Protein AF-A0A3B8HAG7-F1 (afdb_monomer)

Sequence (316 aa):
MLAPCPKVEERIKVSIASAWRQTLTRFRGRRYSFLPPWHSSASGTNCRTPFIYSPSVFSALIVKMGYEEHKLAYGPLDSGKTLLTNDEDDELSDTFHTMRIVCLANSLKYSGRCVAGKELTEGQIGRWVRPVNGTPTKELSLSDITLQTGNEPKLLDVISVPLGKTCPLSYQSENWSIERAPWIWEGTLPLAEVSRLCDDTEGLWINGYHGLHGANDLMPEGLVQETIDSSLVLIRPEDLQIVVGPGLMGAKKIHARFNFRDETYLLTVTDPVMKTHYMQKDLGEYAVDSAQTLLTVSISDPNRGFCHKLVAGIIL

Radius of gyration: 25.06 Å; Cα contacts (8 Å, |Δi|>4): 538; chains: 1; bounding box: 80×56×58 Å

pLDDT: mean 76.15, std 27.98, range [27.05, 98.62]

Mean predicted aligned error: 14.78 Å

Secondary structure (DSSP, 8-state):
--PPPHHHHHHHHHHHHHHHHHHHHS-TT-------S-----------------HHHHHHHHHHHHHHHHHHHT----------------------EEEEEEEEEEEEETTEEEEEEEEEETTEEEEEEEEE-SSTT-PBPHHHH-BTTSSPPPTTEEEEEEEEEE--BTTBTTEEEE-SS-BEEEEE--HHHHGGG----SSSSS-SB--TT-BS-EEEHHHHHHH-S--EEEE--EEEEEEEEE-GGG-EEEEEEEEETTEEEEEEE--HHHHHHHHTSPSEEEE--TTT-EEEEEEPPPBTTEEEEEEEEEE-

Structure (mmCIF, N/CA/C/O backbone):
data_AF-A0A3B8HAG7-F1
#
_entry.id   AF-A0A3B8HAG7-F1
#
loop_
_atom_site.group_PDB
_atom_site.id
_atom_site.type_symbol
_atom_site.label_atom_id
_atom_site.label_alt_id
_atom_site.label_comp_id
_atom_site.label_asym_id
_atom_site.label_entity_id
_atom_site.label_seq_id
_atom_site.pdbx_PDB_ins_code
_atom_site.Cartn_x
_atom_site.Cartn_y
_atom_site.Cartn_z
_atom_site.occupancy
_atom_site.B_iso_or_equiv
_atom_site.auth_seq_id
_atom_site.auth_comp_id
_atom_site.auth_asym_id
_atom_site.auth_atom_id
_atom_site.pdbx_PDB_model_num
ATOM 1 N N . MET A 1 1 ? 10.766 40.997 2.135 1.00 36.38 1 MET A N 1
ATOM 2 C CA . MET A 1 1 ? 12.087 40.337 2.052 1.00 36.38 1 MET A CA 1
ATOM 3 C C . MET A 1 1 ? 12.995 40.978 3.085 1.00 36.38 1 MET A C 1
ATOM 5 O O . MET A 1 1 ? 13.337 42.141 2.928 1.00 36.38 1 MET A O 1
ATOM 9 N N . LEU A 1 2 ? 13.312 40.271 4.168 1.00 28.89 2 LEU A N 1
ATOM 10 C CA . LEU A 1 2 ? 14.275 40.713 5.177 1.00 28.89 2 LEU A CA 1
ATOM 11 C C . LEU A 1 2 ? 15.423 39.705 5.165 1.00 28.89 2 LEU A C 1
ATOM 13 O O . LEU A 1 2 ? 15.203 38.523 5.415 1.00 28.89 2 LEU A O 1
ATOM 17 N N . ALA A 1 3 ? 16.622 40.162 4.807 1.00 32.16 3 ALA A N 1
ATOM 18 C CA . ALA A 1 3 ? 17.831 39.354 4.889 1.00 32.16 3 ALA A CA 1
ATOM 19 C C . ALA A 1 3 ? 18.210 39.147 6.369 1.00 32.16 3 ALA A C 1
ATOM 21 O O . ALA A 1 3 ? 18.127 40.102 7.150 1.00 32.16 3 ALA A O 1
ATOM 22 N N . PRO A 1 4 ? 18.618 37.938 6.788 1.00 32.78 4 PRO A N 1
ATOM 23 C CA . PRO A 1 4 ? 19.023 37.701 8.165 1.00 32.78 4 PRO A CA 1
ATOM 24 C C . PRO A 1 4 ? 20.371 38.364 8.491 1.00 32.78 4 PRO A C 1
ATOM 26 O O . PRO A 1 4 ? 21.262 38.506 7.657 1.00 32.78 4 PRO A O 1
ATOM 29 N N . CYS A 1 5 ? 20.486 38.792 9.748 1.00 30.53 5 CYS A N 1
ATOM 30 C CA . CYS A 1 5 ? 21.581 39.572 10.314 1.00 30.53 5 CYS A CA 1
ATOM 31 C C . CYS A 1 5 ? 22.918 38.785 10.356 1.00 30.53 5 CYS A C 1
ATOM 33 O O . CYS A 1 5 ? 22.934 37.651 10.847 1.00 30.53 5 CYS A O 1
ATOM 35 N N . PRO A 1 6 ? 24.060 39.385 9.954 1.00 39.12 6 PRO A N 1
ATOM 36 C CA . PRO A 1 6 ? 25.363 38.708 9.826 1.00 39.12 6 PRO A CA 1
ATOM 37 C C . PRO A 1 6 ? 25.932 38.113 11.130 1.00 39.12 6 PRO A C 1
ATOM 39 O O . PRO A 1 6 ? 26.835 37.284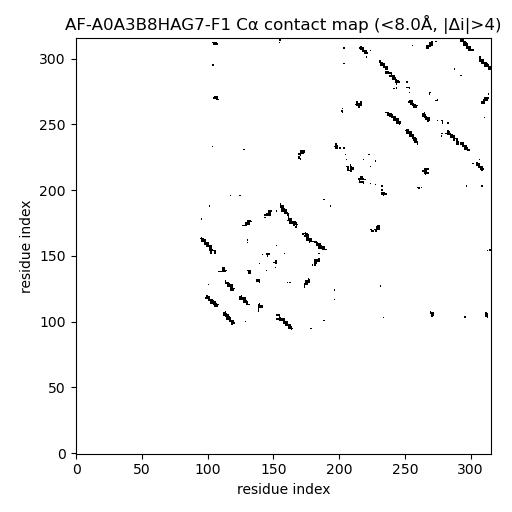 11.092 1.00 39.12 6 PRO A O 1
ATOM 42 N N . LYS A 1 7 ? 25.372 38.458 12.298 1.00 37.59 7 LYS A N 1
ATOM 43 C CA . LYS A 1 7 ? 25.773 37.878 13.594 1.00 37.59 7 LYS A CA 1
ATOM 44 C C . LYS A 1 7 ? 25.251 36.450 13.830 1.00 37.59 7 LYS A C 1
ATOM 46 O O . LYS A 1 7 ? 25.761 35.762 14.714 1.00 37.59 7 LYS A O 1
ATOM 51 N N . VAL A 1 8 ? 24.257 35.992 13.061 1.00 37.09 8 VAL A N 1
ATOM 52 C CA . VAL A 1 8 ? 23.713 34.622 13.167 1.00 37.09 8 VAL A CA 1
ATOM 53 C C . VAL A 1 8 ? 24.593 33.618 12.412 1.00 37.09 8 VAL A C 1
ATOM 55 O O . VAL A 1 8 ? 24.848 32.529 12.924 1.00 37.09 8 VAL A O 1
ATOM 58 N N . GLU A 1 9 ? 25.161 34.003 11.264 1.00 35.88 9 GLU A N 1
ATOM 59 C CA . GLU A 1 9 ? 26.093 33.149 10.508 1.00 35.88 9 GLU A CA 1
ATOM 60 C C . GLU A 1 9 ? 27.378 32.831 11.282 1.00 35.88 9 GLU A C 1
ATOM 62 O O . GLU A 1 9 ? 27.917 31.727 11.184 1.00 35.88 9 GLU A O 1
ATOM 67 N N . GLU A 1 10 ? 27.880 33.781 12.070 1.00 36.12 10 GLU A N 1
ATOM 68 C CA . GLU A 1 10 ? 29.146 33.618 12.787 1.00 36.12 10 GLU A CA 1
ATOM 69 C C . GLU A 1 10 ? 29.013 32.650 13.978 1.00 36.12 10 GLU A C 1
ATOM 71 O O . GLU A 1 10 ? 29.906 31.839 14.228 1.00 36.12 10 GLU A O 1
ATOM 76 N N . ARG A 1 11 ? 27.849 32.627 14.649 1.00 33.53 11 ARG A N 1
ATOM 77 C CA . ARG A 1 11 ? 27.552 31.654 15.719 1.00 33.53 11 ARG A CA 1
ATOM 78 C C . ARG A 1 11 ? 27.370 30.228 15.196 1.00 33.53 11 ARG A C 1
ATOM 80 O O . ARG A 1 11 ? 27.811 29.289 15.858 1.00 33.53 11 ARG A O 1
ATOM 87 N N . ILE A 1 12 ? 26.795 30.064 14.003 1.00 37.16 12 ILE A N 1
ATOM 88 C CA . ILE A 1 12 ? 26.654 28.753 13.349 1.00 37.16 12 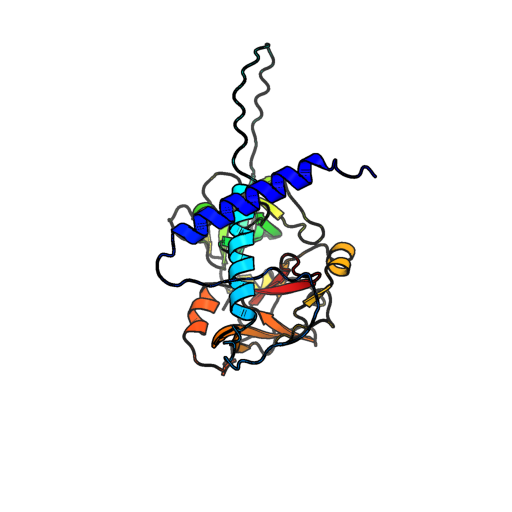ILE A CA 1
ATOM 89 C C . ILE A 1 12 ? 28.037 28.210 12.948 1.00 37.16 12 ILE A C 1
ATOM 91 O O . ILE A 1 12 ? 28.353 27.054 13.230 1.00 37.16 12 ILE A O 1
ATOM 95 N N . LYS A 1 13 ? 28.923 29.057 12.403 1.00 35.38 13 LYS A N 1
ATOM 96 C CA . LYS A 1 13 ? 30.298 28.666 12.027 1.00 35.38 13 LYS A CA 1
ATOM 97 C C . LYS A 1 13 ? 31.145 28.219 13.230 1.00 35.38 13 LYS A C 1
ATOM 99 O O . LYS A 1 13 ? 31.893 27.246 13.122 1.00 35.38 13 LYS A O 1
ATOM 104 N N . VAL A 1 14 ? 31.006 28.875 14.386 1.00 41.22 14 VAL A N 1
ATOM 105 C CA . VAL A 1 14 ? 31.747 28.518 15.614 1.00 41.22 14 VAL A CA 1
ATOM 106 C C . VAL A 1 14 ? 31.228 27.221 16.254 1.00 41.22 14 VAL A C 1
ATOM 108 O O . VAL A 1 14 ? 32.031 26.434 16.756 1.00 41.22 14 VAL A O 1
ATOM 111 N N . SER A 1 15 ? 29.917 26.958 16.191 1.00 37.12 15 SER A N 1
ATOM 112 C CA . SER A 1 15 ? 29.302 25.724 16.713 1.00 37.12 15 SER A CA 1
ATOM 113 C C . SER A 1 15 ? 29.663 24.489 15.875 1.00 37.12 15 SER A C 1
ATOM 115 O O . SER A 1 15 ? 30.004 23.439 16.419 1.00 37.12 15 SER A O 1
ATOM 117 N N . ILE A 1 16 ? 29.728 24.642 14.549 1.00 38.00 16 ILE A N 1
ATOM 118 C CA . ILE A 1 16 ? 30.222 23.592 13.653 1.00 38.00 16 ILE A CA 1
ATOM 119 C C . ILE A 1 16 ? 31.707 23.318 13.964 1.00 38.00 16 ILE A C 1
ATOM 121 O O . ILE A 1 16 ? 32.090 22.184 14.239 1.00 38.00 16 ILE A O 1
ATOM 125 N N . ALA A 1 17 ? 32.561 24.340 14.059 1.00 38.44 17 ALA A N 1
ATOM 126 C CA . ALA A 1 17 ? 33.991 24.141 14.331 1.00 38.44 17 ALA A CA 1
ATOM 127 C C . ALA A 1 17 ? 34.310 23.485 15.699 1.00 38.44 17 ALA A C 1
ATOM 129 O O . ALA A 1 17 ? 35.365 22.853 15.845 1.00 38.44 17 ALA A O 1
ATOM 130 N N . SER A 1 18 ? 33.439 23.623 16.707 1.00 37.69 18 SER A N 1
ATOM 131 C CA . SER A 1 18 ? 33.594 22.961 18.012 1.00 37.69 18 SER A CA 1
ATOM 132 C C . SER A 1 18 ? 33.090 21.511 17.997 1.00 37.69 18 SER A C 1
ATOM 134 O O . SER A 1 18 ? 33.776 20.633 18.530 1.00 37.69 18 SER A O 1
ATOM 136 N N . ALA A 1 19 ? 31.984 21.227 17.298 1.00 36.94 19 ALA A N 1
ATOM 137 C CA . ALA A 1 19 ? 31.473 19.871 17.072 1.00 36.94 19 ALA A CA 1
ATOM 138 C C . ALA A 1 19 ? 32.447 19.004 16.245 1.00 36.94 19 ALA A C 1
ATOM 140 O O . ALA A 1 19 ? 32.664 17.823 16.537 1.00 36.94 19 ALA A O 1
ATOM 141 N N . TRP A 1 20 ? 33.135 19.609 15.271 1.00 37.03 20 TRP A N 1
ATOM 142 C CA . TRP A 1 20 ? 34.174 18.937 14.483 1.00 37.03 20 TRP A CA 1
ATOM 143 C C . TRP A 1 20 ? 35.428 18.597 15.308 1.00 37.03 20 TRP A C 1
ATOM 145 O O . TRP A 1 20 ? 36.035 17.544 15.102 1.00 37.03 20 TRP A O 1
ATOM 155 N N . ARG A 1 21 ? 35.796 19.425 16.300 1.00 36.88 21 ARG A N 1
ATOM 156 C CA . ARG A 1 21 ? 36.933 19.140 17.197 1.00 36.88 21 ARG A CA 1
ATOM 157 C C . ARG A 1 21 ? 36.655 18.009 18.186 1.00 36.88 21 ARG A C 1
ATOM 159 O O . ARG A 1 21 ? 37.571 17.240 18.455 1.00 36.88 21 ARG A O 1
ATOM 166 N N . GLN A 1 22 ? 35.428 17.876 18.695 1.00 38.09 22 GLN A N 1
ATOM 167 C CA . GLN A 1 22 ? 35.079 16.797 19.634 1.00 38.09 22 GLN A CA 1
ATOM 168 C C . GLN A 1 22 ? 34.929 15.427 18.956 1.00 38.09 22 GLN A C 1
ATOM 170 O O . GLN A 1 22 ? 35.280 14.405 19.548 1.00 38.09 22 GLN A O 1
ATOM 175 N N . THR A 1 23 ? 34.484 15.391 17.698 1.00 37.44 23 THR A N 1
ATOM 176 C CA . THR A 1 23 ? 34.358 14.139 16.932 1.00 37.44 23 THR A CA 1
ATOM 177 C C . THR A 1 23 ? 35.730 13.555 16.557 1.00 37.44 23 THR A C 1
ATOM 179 O O . THR A 1 23 ? 35.913 12.336 16.565 1.00 37.44 23 THR A O 1
ATOM 182 N N . LEU A 1 24 ? 36.744 14.403 16.340 1.00 35.66 24 LEU A N 1
ATOM 183 C CA . LEU A 1 24 ? 38.116 13.977 16.026 1.00 35.66 24 LEU A CA 1
ATOM 184 C C . LEU A 1 24 ? 38.891 13.410 17.231 1.00 35.66 24 LEU A C 1
ATOM 186 O O . LEU A 1 24 ? 39.810 12.614 17.039 1.00 35.66 24 LEU A O 1
ATOM 190 N N . THR A 1 25 ? 38.518 13.732 18.474 1.00 34.44 25 THR A N 1
ATOM 191 C CA . THR A 1 25 ? 39.172 13.175 19.677 1.00 34.44 25 THR A CA 1
ATOM 192 C C . THR A 1 25 ? 38.697 11.765 20.036 1.00 34.44 25 THR A C 1
ATOM 194 O O . THR A 1 25 ? 39.412 11.053 20.744 1.00 34.44 25 THR A O 1
ATOM 197 N N . ARG A 1 26 ? 37.534 11.321 19.532 1.00 36.47 26 ARG A N 1
ATOM 198 C CA . ARG A 1 26 ? 37.004 9.960 19.759 1.00 36.47 26 ARG A CA 1
ATOM 199 C C . ARG A 1 26 ? 37.526 8.900 18.782 1.00 36.47 26 ARG A C 1
ATOM 201 O O . ARG A 1 26 ? 37.347 7.717 19.041 1.00 36.47 26 ARG A O 1
ATOM 208 N N . PHE A 1 27 ? 38.257 9.291 17.738 1.00 35.09 27 PHE A N 1
ATOM 209 C CA . PHE A 1 27 ? 38.957 8.372 16.835 1.00 35.09 27 PHE A CA 1
ATOM 210 C C . PHE A 1 27 ? 40.477 8.489 17.014 1.00 35.09 27 PHE A C 1
ATOM 212 O O . PHE A 1 27 ? 41.207 8.995 16.161 1.00 35.09 27 PHE A O 1
ATOM 219 N N . ARG A 1 28 ? 40.991 8.004 18.151 1.00 34.72 28 ARG A N 1
ATOM 220 C CA . ARG A 1 28 ? 42.434 7.775 18.310 1.00 34.72 28 ARG A CA 1
ATOM 221 C C . ARG A 1 28 ? 42.867 6.654 17.363 1.00 34.72 28 ARG A C 1
ATOM 223 O O . ARG A 1 28 ? 42.526 5.499 17.588 1.00 34.72 28 ARG A O 1
ATOM 230 N N . GLY A 1 29 ? 43.658 6.986 16.341 1.00 34.31 29 GLY A N 1
ATOM 231 C CA . GLY A 1 29 ? 44.452 5.969 15.650 1.00 34.31 29 GLY A CA 1
ATOM 232 C C . GLY A 1 29 ? 45.153 6.345 14.347 1.00 34.31 29 GLY A C 1
ATOM 233 O O . GLY A 1 29 ? 46.162 5.718 14.044 1.00 34.31 29 GLY A O 1
ATOM 234 N N . ARG A 1 30 ? 44.693 7.329 13.559 1.00 34.22 30 ARG A N 1
ATOM 235 C CA . ARG A 1 30 ? 45.380 7.712 12.304 1.00 34.22 30 ARG A CA 1
ATOM 236 C C . ARG A 1 30 ? 45.269 9.212 12.035 1.00 34.22 30 ARG A C 1
ATOM 238 O O . ARG A 1 30 ? 44.172 9.753 11.972 1.00 34.22 30 ARG A O 1
ATOM 245 N N . ARG A 1 31 ? 46.418 9.883 11.887 1.00 28.53 31 ARG A N 1
ATOM 246 C CA . ARG A 1 31 ? 46.502 11.287 11.456 1.00 28.53 31 ARG A CA 1
ATOM 247 C C . ARG A 1 31 ? 46.076 11.373 9.988 1.00 28.53 31 ARG A C 1
ATOM 249 O O . ARG A 1 31 ? 46.760 10.809 9.140 1.00 28.53 31 ARG A O 1
ATOM 256 N N . TYR A 1 32 ? 45.005 12.103 9.695 1.00 33.22 32 TYR A N 1
ATOM 257 C CA . TYR A 1 32 ? 44.700 12.572 8.343 1.00 33.22 32 TYR A CA 1
ATOM 258 C C . TYR A 1 32 ? 44.807 14.096 8.331 1.00 33.22 32 TYR A C 1
ATOM 260 O O . TYR A 1 32 ? 44.132 14.780 9.096 1.00 33.22 32 TYR A O 1
ATOM 268 N N . SER A 1 33 ? 45.694 14.625 7.494 1.00 29.36 33 SER A N 1
ATOM 269 C CA . SER A 1 33 ? 45.810 16.053 7.211 1.00 29.36 33 SER A CA 1
ATOM 270 C C . SER A 1 33 ? 44.863 16.410 6.065 1.00 29.36 33 SER A C 1
ATOM 272 O O . SER A 1 33 ? 45.066 15.940 4.948 1.00 29.36 33 SER A O 1
ATOM 274 N N . PHE A 1 34 ? 43.848 17.231 6.335 1.00 29.78 34 PHE A N 1
ATOM 275 C CA . PHE A 1 34 ? 43.015 17.870 5.312 1.00 29.78 34 PHE A CA 1
ATOM 276 C C . PHE A 1 34 ? 43.407 19.349 5.201 1.00 29.78 34 PHE A C 1
ATOM 278 O O . PHE A 1 34 ? 43.437 20.056 6.208 1.00 29.78 34 PHE A O 1
ATOM 285 N N . LEU A 1 35 ? 43.709 19.805 3.983 1.00 29.55 35 LEU A N 1
ATOM 286 C CA . LEU A 1 35 ? 43.839 21.222 3.628 1.00 29.55 35 LEU A CA 1
ATOM 287 C C . LEU A 1 35 ? 42.496 21.713 3.050 1.00 29.55 35 LEU A C 1
ATOM 289 O O . LEU A 1 35 ? 41.898 20.985 2.254 1.00 29.55 35 LEU A O 1
ATOM 293 N N . PRO A 1 36 ? 42.002 22.908 3.424 1.00 28.59 36 PRO A N 1
ATOM 294 C CA . PRO A 1 36 ? 40.786 23.486 2.850 1.00 28.59 36 PRO A CA 1
ATOM 295 C C . PRO A 1 36 ? 41.028 24.016 1.418 1.00 28.59 36 PRO A C 1
ATOM 297 O O . PRO A 1 36 ? 42.140 24.450 1.109 1.00 28.59 36 PRO A O 1
ATOM 300 N N . PRO A 1 37 ? 40.015 24.011 0.529 1.00 29.42 37 PRO A N 1
ATOM 301 C CA . PRO A 1 37 ? 40.220 24.240 -0.897 1.00 29.42 37 PRO A CA 1
ATOM 302 C C . PRO A 1 37 ? 40.073 25.721 -1.265 1.00 29.42 37 PRO A C 1
ATOM 304 O O . PRO A 1 37 ? 39.071 26.092 -1.853 1.00 29.42 37 PRO A O 1
ATOM 307 N N . TRP A 1 38 ? 41.058 26.566 -0.952 1.00 30.92 38 TRP A N 1
ATOM 308 C CA . TRP A 1 38 ? 41.194 27.896 -1.572 1.00 30.92 38 TRP A CA 1
ATOM 309 C C . TRP A 1 38 ? 42.671 28.308 -1.606 1.00 30.92 38 TRP A C 1
ATOM 311 O O . TRP A 1 38 ? 43.190 28.784 -0.605 1.00 30.92 38 TRP A O 1
ATOM 321 N N . HIS A 1 39 ? 43.347 28.050 -2.732 1.00 27.05 39 HIS A N 1
ATOM 322 C CA . HIS A 1 39 ? 44.399 28.869 -3.364 1.00 27.05 39 HIS A CA 1
ATOM 323 C C . HIS A 1 39 ? 45.202 28.031 -4.372 1.00 27.05 39 HIS A C 1
ATOM 325 O O . HIS A 1 39 ? 45.751 26.978 -4.060 1.00 27.05 39 HIS A O 1
ATOM 331 N N . SER A 1 40 ? 45.275 28.534 -5.600 1.00 33.91 40 SER A N 1
ATOM 332 C CA . SER A 1 40 ? 46.124 28.053 -6.686 1.00 33.91 40 SER A CA 1
ATOM 333 C C . SER A 1 40 ? 47.515 28.696 -6.625 1.00 33.91 40 SER A C 1
ATOM 335 O O . SER A 1 40 ? 47.590 29.919 -6.726 1.00 33.91 40 SER A O 1
ATOM 337 N N . SER A 1 41 ? 48.589 27.899 -6.571 1.00 28.36 41 SER A N 1
ATOM 338 C CA . SER A 1 41 ? 49.813 28.099 -7.376 1.00 28.36 41 SER A CA 1
ATOM 339 C C . SER A 1 41 ? 50.892 27.026 -7.123 1.00 28.36 41 SER A C 1
ATOM 341 O O . SER A 1 41 ? 51.268 26.727 -5.999 1.00 28.36 41 SER A O 1
ATOM 343 N N . ALA A 1 42 ? 51.347 26.461 -8.244 1.00 30.25 42 ALA A N 1
ATOM 344 C CA . ALA A 1 42 ? 52.671 25.951 -8.616 1.00 30.25 42 ALA A CA 1
ATOM 345 C C . ALA A 1 42 ? 53.602 25.174 -7.645 1.00 30.25 42 ALA A C 1
ATOM 347 O O . ALA A 1 42 ? 54.092 25.676 -6.640 1.00 30.25 42 ALA A O 1
ATOM 348 N N . SER A 1 43 ? 54.076 24.055 -8.218 1.00 29.95 43 SER A N 1
ATOM 349 C CA . SER A 1 43 ? 55.408 23.429 -8.109 1.00 29.95 43 SER A CA 1
ATOM 350 C C . SER A 1 43 ? 55.670 22.437 -6.967 1.00 29.95 43 SER A C 1
ATOM 352 O O . SER A 1 43 ? 55.449 22.719 -5.797 1.00 29.95 43 SER A O 1
ATOM 354 N N . GLY A 1 44 ? 56.218 21.271 -7.335 1.00 27.67 44 GLY A N 1
ATOM 355 C CA . GLY A 1 44 ? 56.906 20.373 -6.404 1.00 27.67 44 GLY A CA 1
ATOM 356 C C . GLY A 1 44 ? 56.422 18.926 -6.425 1.00 27.67 44 GLY A C 1
ATOM 357 O O . GLY A 1 44 ? 55.433 18.567 -5.803 1.00 27.67 44 GLY A O 1
ATOM 358 N N . THR A 1 45 ? 57.183 18.092 -7.121 1.00 36.88 45 THR A N 1
ATOM 359 C CA . THR A 1 45 ? 57.154 16.625 -7.176 1.00 36.88 45 THR A CA 1
ATOM 360 C C . THR A 1 45 ? 56.984 15.917 -5.823 1.00 36.88 45 THR A C 1
ATOM 362 O O . THR A 1 45 ? 57.822 16.085 -4.939 1.00 36.88 45 THR A O 1
ATOM 365 N N . ASN A 1 46 ? 55.995 15.019 -5.710 1.00 28.44 46 ASN A N 1
ATOM 366 C CA . ASN A 1 46 ? 56.203 13.645 -5.222 1.00 28.44 46 ASN A CA 1
ATOM 367 C C . ASN A 1 46 ? 54.931 12.789 -5.348 1.00 28.44 46 ASN A C 1
ATOM 369 O O . ASN A 1 46 ? 53.879 13.109 -4.798 1.00 28.44 46 ASN A O 1
ATOM 373 N N . CYS A 1 47 ? 55.057 11.664 -6.051 1.00 29.84 47 CYS A N 1
ATOM 374 C CA . CYS A 1 47 ? 54.020 10.650 -6.198 1.00 29.84 47 CYS A CA 1
ATOM 375 C C . CYS A 1 47 ? 53.662 10.011 -4.848 1.00 29.84 47 CYS A C 1
ATOM 377 O O . CYS A 1 47 ? 54.473 9.300 -4.255 1.00 29.84 47 CYS A O 1
ATOM 379 N N . ARG A 1 48 ? 52.410 10.179 -4.412 1.00 27.59 48 ARG A N 1
ATOM 380 C CA . ARG A 1 48 ? 51.680 9.199 -3.594 1.00 27.59 48 ARG A CA 1
ATOM 381 C C . ARG A 1 48 ? 50.249 9.126 -4.117 1.00 27.59 48 ARG A C 1
ATOM 383 O O . ARG A 1 48 ? 49.538 10.124 -4.134 1.00 27.59 48 ARG A O 1
ATOM 390 N N . THR A 1 49 ? 49.856 7.947 -4.581 1.00 28.05 49 THR A N 1
ATOM 391 C CA . THR A 1 49 ? 48.506 7.610 -5.051 1.00 28.05 49 THR A CA 1
ATOM 392 C C . THR A 1 49 ? 47.449 7.961 -3.995 1.00 28.05 49 THR A C 1
ATOM 394 O O . THR A 1 49 ? 47.542 7.440 -2.878 1.00 28.05 49 THR A O 1
ATOM 397 N N . PRO A 1 50 ? 46.434 8.792 -4.300 1.00 27.67 50 PRO A N 1
ATOM 398 C CA . PRO A 1 50 ? 45.321 9.000 -3.389 1.00 27.67 50 PRO A CA 1
ATOM 399 C C . PRO A 1 50 ? 44.346 7.820 -3.499 1.00 27.67 50 PRO A C 1
ATOM 401 O O . PRO A 1 50 ? 43.885 7.472 -4.584 1.00 27.67 50 PRO A O 1
ATOM 404 N N . PHE A 1 51 ? 44.020 7.202 -2.363 1.00 28.45 51 PHE A N 1
ATOM 405 C CA . PHE A 1 51 ? 42.860 6.320 -2.248 1.00 28.45 51 PHE A CA 1
ATOM 406 C C . PHE A 1 51 ? 41.598 7.162 -2.471 1.00 28.45 51 PHE A C 1
ATOM 408 O O . PHE A 1 51 ? 41.226 7.975 -1.624 1.00 28.45 51 PHE A O 1
ATOM 415 N N . ILE A 1 52 ? 40.958 6.986 -3.625 1.00 27.69 52 ILE A N 1
ATOM 416 C CA . ILE A 1 52 ? 39.663 7.588 -3.942 1.00 27.69 52 ILE A CA 1
ATOM 417 C C . ILE A 1 52 ? 38.605 6.814 -3.149 1.00 27.69 52 ILE A C 1
ATOM 419 O O . ILE A 1 52 ? 38.311 5.659 -3.451 1.00 27.69 52 ILE A O 1
ATOM 423 N N . TYR A 1 53 ? 38.042 7.431 -2.110 1.00 30.05 53 TYR A N 1
ATOM 424 C CA . TYR A 1 53 ? 36.822 6.922 -1.488 1.00 30.05 53 TYR A CA 1
ATOM 425 C C . TYR A 1 53 ? 35.646 7.129 -2.449 1.00 30.05 53 TYR A C 1
ATOM 427 O O . TYR A 1 53 ? 35.459 8.219 -2.987 1.00 30.05 53 TYR A O 1
ATOM 435 N N . SER A 1 54 ? 34.850 6.075 -2.649 1.00 31.94 54 SER A N 1
ATOM 436 C CA . SER A 1 54 ? 33.603 6.130 -3.416 1.00 31.94 54 SER A CA 1
ATOM 437 C C . SER A 1 54 ? 32.662 7.214 -2.851 1.00 31.94 54 SER A C 1
ATOM 439 O O . SER A 1 54 ? 32.414 7.210 -1.638 1.00 31.94 54 SER A O 1
ATOM 441 N N . PRO A 1 55 ? 32.062 8.082 -3.692 1.00 32.62 55 PRO A N 1
ATOM 442 C CA . PRO A 1 55 ? 31.067 9.088 -3.288 1.00 32.62 55 PRO A CA 1
ATOM 443 C C . PRO A 1 55 ? 29.864 8.532 -2.496 1.00 32.62 55 PRO A C 1
ATOM 445 O O . PRO A 1 55 ? 29.148 9.280 -1.825 1.00 32.62 55 PRO A O 1
ATOM 448 N N . SER A 1 56 ? 29.640 7.213 -2.542 1.00 39.19 56 SER A N 1
ATOM 449 C CA . SER A 1 56 ? 28.513 6.537 -1.890 1.00 39.19 56 SER A CA 1
ATOM 450 C C . SER A 1 56 ? 28.602 6.498 -0.360 1.00 39.19 56 SER A C 1
ATOM 452 O O . SER A 1 56 ? 27.581 6.654 0.309 1.00 39.19 56 SER A O 1
ATOM 454 N N . VAL A 1 57 ? 29.803 6.353 0.215 1.00 34.16 57 VAL A N 1
ATOM 455 C CA . VAL A 1 57 ? 29.983 6.318 1.682 1.00 34.16 57 VAL A CA 1
ATOM 456 C C . VAL A 1 57 ? 29.761 7.708 2.280 1.00 34.16 57 VAL A C 1
ATOM 458 O O . VAL A 1 57 ? 29.165 7.839 3.347 1.00 34.16 57 VAL A O 1
ATOM 461 N N . PHE A 1 58 ? 30.164 8.753 1.551 1.00 29.30 58 PHE A N 1
ATOM 462 C CA . PHE A 1 58 ? 29.968 10.144 1.957 1.00 29.30 58 PHE A CA 1
ATOM 463 C C . PHE A 1 58 ? 28.481 10.534 1.944 1.00 29.30 58 PHE A C 1
ATOM 465 O O . PHE A 1 58 ? 28.010 11.172 2.880 1.00 29.30 58 PHE A O 1
ATOM 472 N N . SER A 1 59 ? 27.711 10.072 0.950 1.00 33.03 59 SER A N 1
ATOM 473 C CA . SER A 1 59 ? 26.258 10.310 0.901 1.00 33.03 59 SER A CA 1
ATOM 474 C C . SER A 1 59 ? 25.500 9.614 2.034 1.00 33.03 59 SER A C 1
ATOM 476 O O . SER A 1 59 ? 24.632 10.228 2.647 1.00 33.03 59 SER A O 1
ATOM 478 N N . ALA A 1 60 ? 25.834 8.360 2.359 1.00 32.59 60 ALA A N 1
ATOM 479 C CA . ALA A 1 60 ? 25.178 7.640 3.455 1.00 32.59 60 ALA A CA 1
ATOM 480 C C . ALA A 1 60 ? 25.473 8.273 4.828 1.00 32.59 60 ALA A C 1
ATOM 482 O O . ALA A 1 60 ? 24.594 8.328 5.691 1.00 32.59 60 ALA A O 1
ATOM 483 N N . LEU A 1 61 ? 26.691 8.795 5.016 1.00 29.44 61 LEU A N 1
ATOM 484 C CA . LEU A 1 61 ? 27.062 9.520 6.229 1.00 29.44 61 LEU A CA 1
ATOM 485 C C . LEU A 1 61 ? 26.326 10.865 6.329 1.00 29.44 61 LEU A C 1
ATOM 487 O O . LEU A 1 61 ? 25.823 11.186 7.399 1.00 29.44 61 LEU A O 1
ATOM 491 N N . ILE A 1 62 ? 26.185 11.601 5.219 1.00 33.69 62 ILE A N 1
ATOM 492 C CA . ILE A 1 62 ? 25.433 12.868 5.172 1.00 33.69 62 ILE A CA 1
ATOM 493 C C . ILE A 1 62 ? 23.944 12.654 5.474 1.00 33.69 62 ILE A C 1
ATOM 495 O O . ILE A 1 62 ? 23.372 13.428 6.233 1.00 33.69 62 ILE A O 1
ATOM 499 N N . VAL A 1 63 ? 23.322 11.584 4.965 1.00 36.44 63 VAL A N 1
ATOM 500 C CA . VAL A 1 63 ? 21.915 11.262 5.279 1.00 36.44 63 VAL A CA 1
ATOM 501 C C . VAL A 1 63 ? 21.736 10.958 6.770 1.00 36.44 63 VAL A C 1
ATOM 503 O O . VAL A 1 63 ? 20.794 11.446 7.391 1.00 36.44 63 VAL A O 1
ATOM 506 N N . LYS A 1 64 ? 22.660 10.200 7.374 1.00 32.62 64 LYS A N 1
ATOM 507 C CA . LYS A 1 64 ? 22.596 9.866 8.803 1.00 32.62 64 LYS A CA 1
ATOM 508 C C . LYS A 1 64 ? 22.903 11.071 9.702 1.00 32.62 64 LYS A C 1
ATOM 510 O O . LYS A 1 64 ? 22.275 11.218 10.743 1.00 32.62 64 LYS A O 1
ATOM 515 N N . MET A 1 65 ? 23.827 11.943 9.294 1.00 32.28 65 MET A N 1
ATOM 516 C CA . MET A 1 65 ? 24.152 13.178 10.016 1.00 32.28 65 MET A CA 1
ATOM 517 C C . MET A 1 65 ? 23.025 14.213 9.920 1.00 32.28 65 MET A C 1
ATOM 519 O O . MET A 1 65 ? 22.666 14.789 10.939 1.00 32.28 65 MET A O 1
ATOM 523 N N . GLY A 1 66 ? 22.395 14.375 8.751 1.00 40.56 66 GLY A N 1
ATOM 524 C CA . GLY A 1 66 ? 21.230 15.251 8.594 1.00 40.56 66 GLY A CA 1
ATOM 525 C C . GLY A 1 66 ? 20.019 14.796 9.418 1.00 40.56 66 GLY A C 1
ATOM 526 O O . GLY A 1 66 ? 19.302 15.630 9.963 1.00 40.56 66 GLY A O 1
ATOM 527 N N . TYR A 1 67 ? 19.823 13.481 9.575 1.00 36.59 67 TYR A N 1
ATOM 528 C CA . TYR A 1 67 ? 18.761 12.915 10.417 1.00 36.59 67 TYR A CA 1
ATOM 529 C C . TYR A 1 67 ? 18.975 13.189 11.920 1.00 36.59 67 TYR A C 1
ATOM 531 O O . TYR A 1 67 ? 18.027 13.528 12.627 1.00 36.59 67 TYR A O 1
ATOM 539 N N . GLU A 1 68 ? 20.214 13.095 12.414 1.00 33.81 68 GLU A N 1
ATOM 540 C CA . GLU A 1 68 ? 20.535 13.375 13.824 1.00 33.81 68 GLU A CA 1
ATOM 541 C C . GLU A 1 68 ? 20.579 14.884 14.135 1.00 33.81 68 GLU A C 1
ATOM 543 O O . GLU A 1 68 ? 20.110 15.310 15.191 1.00 33.81 68 GLU A O 1
ATOM 548 N N . GLU A 1 69 ? 21.054 15.724 13.207 1.00 38.59 69 GLU A N 1
ATOM 549 C CA . GLU A 1 69 ? 21.017 17.188 13.360 1.00 38.59 69 GLU A CA 1
ATOM 550 C C . GLU A 1 69 ? 19.576 17.726 13.396 1.00 38.59 69 GLU A C 1
ATOM 552 O O . GLU A 1 69 ? 19.279 18.636 14.172 1.00 38.59 69 GLU A O 1
ATOM 557 N N . HIS A 1 70 ? 18.647 17.112 12.652 1.00 39.06 70 HIS A N 1
ATOM 558 C CA . HIS A 1 70 ? 17.227 17.475 12.692 1.00 39.06 70 HIS A CA 1
ATOM 559 C C . HIS A 1 70 ? 16.545 17.091 14.021 1.00 39.06 70 HIS A C 1
ATOM 561 O O . HIS A 1 70 ? 15.633 17.789 14.461 1.00 39.06 70 HIS A O 1
ATOM 567 N N . LYS A 1 71 ? 16.995 16.028 14.709 1.00 36.34 71 LYS A N 1
ATOM 568 C CA . LYS A 1 71 ? 16.536 15.700 16.076 1.00 36.34 71 LYS A CA 1
ATOM 569 C C . LYS A 1 71 ? 17.080 16.670 17.127 1.00 36.34 71 LYS A C 1
ATOM 571 O O . LYS A 1 71 ? 16.382 16.979 18.087 1.00 36.34 71 LYS A O 1
ATOM 576 N N . LEU A 1 72 ? 18.308 17.158 16.949 1.00 38.03 72 LEU A N 1
ATOM 577 C CA . LEU A 1 72 ? 18.946 18.115 17.862 1.00 38.03 72 LEU A CA 1
ATOM 578 C C . LEU A 1 72 ? 18.414 19.548 17.703 1.00 38.03 72 LEU A C 1
ATOM 580 O O . LEU A 1 72 ? 18.369 20.285 18.685 1.00 38.03 72 LEU A O 1
ATOM 584 N N . ALA A 1 73 ? 17.987 19.941 16.498 1.00 36.59 73 ALA A N 1
ATOM 585 C CA . ALA A 1 73 ? 17.403 21.260 16.240 1.00 36.59 73 ALA A CA 1
ATOM 586 C C . ALA A 1 73 ? 15.988 21.436 16.830 1.00 36.59 73 ALA A C 1
ATOM 588 O O . ALA A 1 73 ? 15.568 22.566 17.075 1.00 36.59 73 ALA A O 1
ATOM 589 N N . TYR A 1 74 ? 15.279 20.334 17.099 1.00 37.38 74 TYR A N 1
ATOM 590 C CA . TYR A 1 74 ? 13.913 20.324 17.631 1.00 37.38 74 TYR A CA 1
ATOM 591 C C . TYR A 1 74 ? 13.813 19.451 18.893 1.00 37.38 74 TYR A C 1
ATOM 593 O O . TYR A 1 74 ? 13.071 18.472 18.943 1.00 37.38 74 TYR A O 1
ATOM 601 N N . GLY A 1 75 ? 14.590 19.801 19.922 1.00 33.12 75 GLY A N 1
ATOM 602 C CA . GLY A 1 75 ? 14.354 19.329 21.290 1.00 33.12 75 GLY A CA 1
ATOM 603 C C . GLY A 1 75 ? 13.120 20.005 21.916 1.00 33.12 75 GLY A C 1
ATOM 604 O O . GLY A 1 75 ? 12.711 21.069 21.448 1.00 33.12 75 GLY A O 1
ATOM 605 N N . PRO A 1 76 ? 12.506 19.412 22.957 1.00 29.17 76 PRO A N 1
ATOM 606 C CA . PRO A 1 76 ? 11.288 19.943 23.564 1.00 29.17 76 PRO A CA 1
ATOM 607 C C . PRO A 1 76 ? 11.537 21.343 24.140 1.00 29.17 76 PRO A C 1
ATOM 609 O O . PRO A 1 76 ? 12.494 21.561 24.883 1.00 29.17 76 PRO A O 1
ATOM 612 N N . LEU A 1 77 ? 10.669 22.291 23.782 1.00 31.08 77 LEU A N 1
ATOM 613 C CA . LEU A 1 77 ? 10.625 23.609 24.405 1.00 31.08 77 LEU A CA 1
ATOM 614 C C . LEU A 1 77 ? 10.185 23.446 25.863 1.00 31.08 77 LEU A C 1
ATOM 616 O O . LEU A 1 77 ? 9.056 23.058 26.147 1.00 31.08 77 LEU A O 1
ATOM 620 N N . ASP A 1 78 ? 11.108 23.738 26.771 1.00 31.61 78 ASP A N 1
ATOM 621 C CA . ASP A 1 78 ? 10.860 23.886 28.198 1.00 31.61 78 ASP A CA 1
ATOM 622 C C . ASP A 1 78 ? 10.067 25.185 28.420 1.00 31.61 78 ASP A C 1
ATOM 624 O O . ASP A 1 78 ? 10.582 26.286 28.208 1.00 31.61 78 ASP A O 1
ATOM 628 N N . SER A 1 79 ? 8.789 25.076 28.786 1.00 31.16 79 SER A N 1
ATOM 629 C CA . SER A 1 79 ? 7.956 26.228 29.140 1.00 31.16 79 SER A CA 1
ATOM 630 C C . SER A 1 79 ? 7.363 26.058 30.533 1.00 31.16 79 SER A C 1
ATOM 632 O O . SER A 1 79 ? 6.164 25.858 30.713 1.00 31.16 79 SER A O 1
ATOM 634 N N . GLY A 1 80 ? 8.220 26.184 31.542 1.00 27.70 80 GLY A N 1
ATOM 635 C CA . GLY A 1 80 ? 7.799 26.602 32.871 1.00 27.70 80 GLY A CA 1
ATOM 636 C C . GLY A 1 80 ? 7.710 28.126 32.941 1.00 27.70 80 GLY A C 1
ATOM 637 O O . GLY A 1 80 ? 8.740 28.798 32.988 1.00 27.70 80 GLY A O 1
ATOM 638 N N . LYS A 1 81 ? 6.490 28.675 32.989 1.00 29.09 81 LYS A N 1
ATOM 639 C CA . LYS A 1 81 ? 6.167 29.890 33.757 1.00 29.09 81 LYS A CA 1
ATOM 640 C C . LYS A 1 81 ? 4.658 30.029 33.952 1.00 29.09 81 LYS A C 1
ATOM 642 O O . LYS A 1 81 ? 3.910 30.327 33.029 1.00 29.09 81 LYS A O 1
ATOM 647 N N . THR A 1 82 ? 4.263 29.820 35.200 1.00 28.27 82 THR A N 1
ATOM 648 C CA . THR A 1 82 ? 2.965 30.117 35.800 1.00 28.27 82 THR A CA 1
ATOM 649 C C . THR A 1 82 ? 2.627 31.602 35.669 1.00 28.27 82 THR A C 1
ATOM 651 O O . THR A 1 82 ? 3.400 32.445 36.122 1.00 28.27 82 THR A O 1
ATOM 654 N N . LEU A 1 83 ? 1.444 31.910 35.139 1.00 28.09 83 LEU A N 1
ATOM 655 C CA . LEU A 1 83 ? 0.697 33.124 35.457 1.00 28.09 83 LEU A CA 1
ATOM 656 C C . LEU A 1 83 ? -0.766 32.722 35.667 1.00 28.09 83 LEU A C 1
ATOM 658 O O . LEU A 1 83 ? -1.401 32.161 34.782 1.00 28.09 83 LEU A O 1
ATOM 662 N N . LEU A 1 84 ? -1.238 32.956 36.889 1.00 32.00 84 LEU A N 1
ATOM 663 C CA . LEU A 1 84 ? -2.627 32.835 37.313 1.00 32.00 84 LEU A CA 1
ATOM 664 C C . LEU A 1 84 ? -3.430 33.998 36.728 1.00 32.00 84 LEU A C 1
ATOM 666 O O . LEU A 1 84 ? -3.005 35.132 36.927 1.00 32.00 84 LEU A O 1
ATOM 670 N N . THR A 1 85 ? -4.595 33.717 36.142 1.00 27.19 85 THR A N 1
ATOM 671 C CA . THR A 1 85 ? -5.840 34.478 36.366 1.00 27.19 85 THR A CA 1
ATOM 672 C C . THR A 1 85 ? -7.048 33.643 35.930 1.00 27.19 85 THR A C 1
ATOM 674 O O . THR A 1 85 ? -7.190 33.355 34.749 1.00 27.19 85 THR A O 1
ATOM 677 N N . ASN A 1 86 ? -7.839 33.264 36.934 1.00 27.62 86 ASN A N 1
ATOM 678 C CA . ASN A 1 86 ? -9.297 33.151 37.040 1.00 27.62 86 ASN A CA 1
ATOM 679 C C . ASN A 1 86 ? -10.174 32.827 35.817 1.00 27.62 86 ASN A C 1
ATOM 681 O O . ASN A 1 86 ? -10.197 33.568 34.840 1.00 27.62 86 ASN A O 1
ATOM 685 N N . ASP A 1 87 ? -11.011 31.815 36.069 1.00 36.44 87 ASP A N 1
ATOM 686 C CA . ASP A 1 87 ? -12.423 31.675 35.703 1.00 36.44 87 ASP A CA 1
ATOM 687 C C . ASP A 1 87 ? -12.765 31.622 34.211 1.00 36.44 87 ASP A C 1
ATOM 689 O O . ASP A 1 87 ? -13.002 32.642 33.576 1.00 36.44 87 ASP A O 1
ATOM 693 N N . GLU A 1 88 ? -12.851 30.394 33.694 1.00 36.50 88 GLU A N 1
ATOM 694 C CA . GLU A 1 88 ? -14.063 29.823 33.084 1.00 36.50 88 GLU A CA 1
ATOM 695 C C . GLU A 1 88 ? -13.768 28.345 32.762 1.00 36.50 88 GLU A C 1
ATOM 697 O O . GLU A 1 88 ? -12.918 28.021 31.932 1.00 36.50 88 GLU A O 1
ATOM 702 N N . ASP A 1 89 ? -14.417 27.446 33.508 1.00 39.53 89 ASP A N 1
ATOM 703 C CA . ASP A 1 89 ? -14.401 26.001 33.284 1.00 39.53 89 ASP A CA 1
ATOM 704 C C . ASP A 1 89 ? -15.105 25.684 31.954 1.00 39.53 89 ASP A C 1
ATOM 706 O O . ASP A 1 89 ? -16.306 25.422 31.921 1.00 39.53 89 ASP A O 1
ATOM 710 N N . ASP A 1 90 ? -14.356 25.710 30.854 1.00 37.31 90 ASP A N 1
ATOM 711 C CA . ASP A 1 90 ? -14.751 25.068 29.601 1.00 37.31 90 ASP A CA 1
ATOM 712 C C . ASP A 1 90 ? -14.157 23.650 29.606 1.00 37.31 90 ASP A C 1
ATOM 714 O O . ASP A 1 90 ? -12.983 23.428 29.292 1.00 37.31 90 ASP A O 1
ATOM 718 N N . GLU A 1 91 ? -14.970 22.671 30.016 1.00 42.72 91 GLU A N 1
ATOM 719 C CA . GLU A 1 91 ? -14.716 21.250 29.773 1.00 42.72 91 GLU A CA 1
ATOM 720 C C . GLU A 1 91 ? -14.630 21.019 28.256 1.00 42.72 91 GLU A C 1
ATOM 722 O O . GLU A 1 91 ? -15.611 20.692 27.587 1.00 42.72 91 GLU A O 1
ATOM 727 N N . LEU A 1 92 ? -13.431 21.169 27.692 1.00 42.94 92 LEU A N 1
ATOM 728 C CA . LEU A 1 92 ? -13.114 20.656 26.368 1.00 42.94 92 LEU A CA 1
ATOM 729 C C . LEU A 1 92 ? -13.105 19.124 26.467 1.00 42.94 92 LEU A C 1
ATOM 731 O O . LEU A 1 92 ? -12.073 18.494 26.702 1.00 42.94 92 LEU A O 1
ATOM 735 N N . SER A 1 93 ? -14.274 18.498 26.325 1.00 43.91 93 SER A N 1
ATOM 736 C CA . SER A 1 93 ? -14.322 17.084 25.981 1.00 43.91 93 SER A CA 1
ATOM 737 C C . SER A 1 93 ? -13.757 16.963 24.564 1.00 43.91 93 SER A C 1
ATOM 739 O O . SER A 1 93 ? -14.487 17.130 23.583 1.00 43.91 93 SER A O 1
ATOM 741 N N . ASP A 1 94 ? -12.447 16.734 24.448 1.00 52.19 94 ASP A N 1
ATOM 742 C CA . ASP A 1 94 ? -11.810 16.302 23.203 1.00 52.19 94 ASP A CA 1
ATOM 743 C C . ASP A 1 94 ? -12.439 14.953 22.825 1.00 52.19 94 ASP A C 1
ATOM 745 O O . ASP A 1 94 ? -12.031 13.874 23.261 1.00 52.19 94 ASP A O 1
ATOM 749 N N . THR A 1 95 ? -13.538 15.029 22.080 1.00 68.06 95 THR A N 1
ATOM 750 C CA . THR A 1 95 ? -14.296 13.876 21.611 1.00 68.06 95 THR A CA 1
ATOM 751 C C . THR A 1 95 ? -13.548 13.302 20.422 1.00 68.06 95 THR A C 1
ATOM 753 O O . THR A 1 95 ? -13.742 13.697 19.278 1.00 68.06 95 THR A O 1
ATOM 756 N N . PHE A 1 96 ? -12.635 12.376 20.696 1.00 75.56 96 PHE A N 1
ATOM 757 C CA . PHE A 1 96 ? -12.089 11.537 19.643 1.00 75.56 96 PHE A CA 1
ATOM 758 C C . PHE A 1 96 ? -13.168 10.584 19.135 1.00 75.56 96 PHE A C 1
ATOM 760 O O . PHE A 1 96 ? -14.025 10.113 19.888 1.00 75.56 96 PHE A O 1
ATOM 767 N N . HIS A 1 97 ? -13.120 10.283 17.843 1.00 87.69 97 HIS A N 1
ATOM 768 C CA . HIS A 1 97 ? -14.039 9.343 17.225 1.00 87.69 97 HIS A CA 1
ATOM 769 C C . HIS A 1 97 ? -13.312 8.029 16.981 1.00 87.69 97 HIS A C 1
ATOM 771 O O . HIS A 1 97 ? -12.216 7.993 16.424 1.00 87.69 97 HIS A O 1
ATOM 777 N N . THR A 1 98 ? -13.927 6.925 17.384 1.00 93.38 98 THR A N 1
ATOM 778 C CA . THR A 1 98 ? -13.450 5.604 16.985 1.00 93.38 98 THR A CA 1
ATOM 779 C C . THR A 1 98 ? -14.011 5.285 15.610 1.00 93.38 98 THR A C 1
ATOM 781 O O . THR A 1 98 ? -15.225 5.200 15.438 1.00 93.38 98 THR A O 1
ATOM 784 N N . MET A 1 99 ? -13.126 5.114 14.632 1.00 95.56 99 MET A N 1
ATOM 785 C CA . MET A 1 99 ? -13.499 4.739 13.276 1.00 95.56 99 MET A CA 1
ATOM 786 C C . MET A 1 99 ? -13.129 3.286 13.022 1.00 95.56 99 MET A C 1
ATOM 788 O O . MET A 1 99 ? -11.986 2.875 13.226 1.00 95.56 99 MET A O 1
ATOM 792 N N . ARG A 1 100 ? -14.106 2.515 12.556 1.00 97.44 100 ARG A N 1
ATOM 793 C CA . ARG A 1 100 ? -13.919 1.121 12.180 1.00 97.44 100 ARG A CA 1
ATOM 794 C C . ARG A 1 100 ? -13.451 1.055 10.734 1.00 97.44 100 ARG A C 1
ATOM 796 O O . ARG A 1 100 ? -14.150 1.540 9.848 1.00 97.44 100 ARG A O 1
ATOM 803 N N . ILE A 1 101 ? -12.284 0.471 10.491 1.00 97.69 101 ILE A N 1
ATOM 804 C CA . ILE A 1 101 ? -11.694 0.354 9.155 1.00 97.69 101 ILE A CA 1
ATOM 805 C C . ILE A 1 101 ? -11.280 -1.087 8.863 1.00 97.69 101 ILE A C 1
ATOM 807 O O . ILE A 1 101 ? -10.868 -1.821 9.760 1.00 97.69 101 ILE A O 1
ATOM 811 N N . VAL A 1 102 ? -11.340 -1.487 7.596 1.00 97.62 102 VAL A N 1
ATOM 812 C CA . VAL A 1 102 ? -10.648 -2.686 7.106 1.00 97.62 102 VAL A CA 1
ATOM 813 C C . VAL A 1 102 ? -9.224 -2.281 6.752 1.00 97.62 102 VAL A C 1
ATOM 815 O O . VAL A 1 102 ? -9.034 -1.436 5.880 1.00 97.62 102 VAL A O 1
ATOM 818 N N . CYS A 1 103 ? -8.226 -2.860 7.413 1.00 98.31 103 CYS A N 1
ATOM 819 C CA . CYS A 1 103 ? -6.815 -2.606 7.144 1.00 98.31 103 CYS A CA 1
ATOM 820 C C . CYS A 1 103 ? -6.429 -3.142 5.756 1.00 98.31 103 CYS A C 1
ATOM 822 O O . CYS A 1 103 ? -6.501 -4.343 5.497 1.00 98.31 103 CYS A O 1
ATOM 824 N N . LEU A 1 104 ? -6.011 -2.255 4.853 1.00 98.31 104 LEU A N 1
ATOM 825 C CA . LEU A 1 104 ? -5.636 -2.583 3.469 1.00 98.31 104 LEU A CA 1
ATOM 826 C C . LEU A 1 104 ? -4.180 -2.244 3.153 1.00 98.31 104 LEU A C 1
ATOM 828 O O . LEU A 1 104 ? -3.652 -2.679 2.132 1.00 98.31 104 LEU A O 1
ATOM 832 N N . ALA A 1 105 ? -3.501 -1.529 4.040 1.00 98.25 105 ALA A N 1
ATOM 833 C CA . ALA A 1 105 ? -2.058 -1.379 4.024 1.00 98.25 105 ALA A CA 1
ATOM 834 C C . ALA A 1 105 ? -1.534 -1.374 5.458 1.00 98.25 105 ALA A C 1
ATOM 836 O O . ALA A 1 105 ? -2.084 -0.690 6.315 1.00 98.25 105 ALA A O 1
ATOM 837 N N . ASN A 1 106 ? -0.432 -2.079 5.689 1.00 98.06 106 ASN A N 1
ATOM 838 C CA . ASN A 1 106 ? 0.450 -1.879 6.834 1.00 98.06 106 ASN A CA 1
ATOM 839 C C . ASN A 1 106 ? 1.879 -1.933 6.292 1.00 98.06 106 ASN A C 1
ATOM 841 O O . ASN A 1 106 ? 2.508 -2.984 6.249 1.00 98.06 106 ASN A O 1
ATOM 845 N N . SER A 1 107 ? 2.344 -0.802 5.770 1.00 97.19 107 SER A N 1
ATOM 846 C CA . SER A 1 107 ? 3.573 -0.697 4.981 1.00 97.19 107 SER A CA 1
ATOM 847 C C . SER A 1 107 ? 4.706 -0.027 5.753 1.00 97.19 107 SER A C 1
ATOM 849 O O . SER A 1 107 ? 4.489 0.677 6.738 1.00 97.19 107 SER A O 1
ATOM 851 N N . LEU A 1 108 ? 5.943 -0.215 5.294 1.00 95.19 108 LEU A N 1
ATOM 852 C CA . LEU A 1 108 ? 7.100 0.538 5.774 1.00 95.19 108 LEU A CA 1
ATOM 853 C C . LEU A 1 108 ? 7.079 1.977 5.251 1.00 95.19 108 LEU A C 1
ATOM 855 O O . LEU A 1 108 ? 7.092 2.198 4.039 1.00 95.19 108 LEU A O 1
ATOM 859 N N . LYS A 1 109 ? 7.188 2.943 6.166 1.00 90.06 109 LYS A N 1
ATOM 860 C CA . LYS A 1 109 ? 7.451 4.354 5.859 1.00 90.06 109 LYS A CA 1
ATOM 861 C C . LYS A 1 109 ? 8.643 4.806 6.695 1.00 90.06 109 LYS A C 1
ATOM 863 O O . LYS A 1 109 ? 8.542 4.843 7.910 1.00 90.06 109 LYS A O 1
ATOM 868 N N . TYR A 1 110 ? 9.774 5.092 6.049 1.00 88.25 110 TYR A N 1
ATOM 869 C CA . TYR A 1 110 ? 11.058 5.361 6.712 1.00 88.25 110 TYR A CA 1
ATOM 870 C C . TYR A 1 110 ? 11.422 4.303 7.773 1.00 88.25 110 TYR A C 1
ATOM 872 O O . TYR A 1 110 ? 11.779 3.181 7.410 1.00 88.25 110 TYR A O 1
ATOM 880 N N . SER A 1 111 ? 11.358 4.665 9.059 1.00 87.38 111 SER A N 1
ATOM 881 C CA . SER A 1 111 ? 11.647 3.789 10.201 1.00 87.38 111 SER A CA 1
ATOM 882 C C . SER A 1 111 ? 10.391 3.268 10.901 1.00 87.38 111 SER A C 1
ATOM 884 O O . SER A 1 111 ? 10.496 2.371 11.737 1.00 87.38 111 SER A O 1
ATOM 886 N N . GLY A 1 112 ? 9.226 3.816 10.567 1.00 93.75 112 GLY A N 1
ATOM 887 C CA . GLY A 1 112 ? 7.930 3.444 11.104 1.00 93.75 112 GLY A CA 1
ATOM 888 C C . GLY A 1 112 ? 7.039 2.743 10.082 1.00 93.75 112 GLY A C 1
ATOM 889 O O . GLY A 1 112 ? 7.478 1.968 9.220 1.00 93.75 11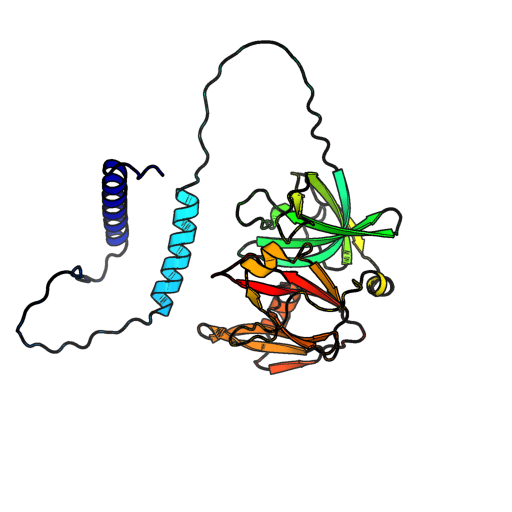2 GLY A O 1
ATOM 890 N N . ARG A 1 113 ? 5.743 3.002 10.226 1.00 96.12 113 ARG A N 1
ATOM 891 C CA . ARG A 1 113 ? 4.656 2.356 9.504 1.00 96.12 113 ARG A CA 1
ATOM 892 C C . ARG A 1 113 ? 3.743 3.382 8.854 1.00 96.12 113 ARG A C 1
ATOM 894 O O . ARG A 1 113 ? 3.601 4.510 9.324 1.00 96.12 113 ARG A O 1
ATOM 901 N N . CYS A 1 114 ? 3.097 2.962 7.781 1.00 97.00 114 CYS A N 1
ATOM 902 C CA . CYS A 1 114 ? 1.923 3.620 7.241 1.00 97.00 114 CYS A CA 1
ATOM 903 C C . CYS A 1 114 ? 0.809 2.579 7.174 1.00 97.00 114 CYS A C 1
ATOM 905 O O . CYS A 1 114 ? 0.905 1.615 6.408 1.00 97.00 114 CYS A O 1
ATOM 907 N N . VAL A 1 115 ? -0.203 2.768 8.021 1.00 98.19 115 VAL A N 1
ATOM 908 C CA . VAL A 1 115 ? -1.419 1.959 8.015 1.00 98.19 115 VAL A CA 1
ATOM 909 C C . VAL A 1 115 ? -2.508 2.734 7.295 1.00 98.19 115 VAL A C 1
ATOM 911 O O . VAL A 1 115 ? -2.633 3.941 7.491 1.00 98.19 115 VAL A O 1
ATOM 914 N N . ALA A 1 116 ? -3.281 2.054 6.460 1.00 98.31 116 ALA A N 1
ATOM 915 C CA . ALA A 1 116 ? -4.439 2.642 5.810 1.00 98.31 116 ALA A CA 1
ATOM 916 C C . ALA A 1 116 ? -5.521 1.595 5.568 1.00 98.31 116 ALA A C 1
ATOM 918 O O . ALA A 1 116 ? -5.238 0.400 5.456 1.00 98.31 116 ALA A O 1
ATOM 919 N N . GLY A 1 117 ? -6.760 2.052 5.460 1.00 98.19 117 GLY A N 1
ATOM 920 C CA . GLY A 1 117 ? -7.907 1.184 5.269 1.00 98.19 117 GLY A CA 1
ATOM 921 C C . GLY A 1 117 ? -9.129 1.925 4.763 1.00 98.19 117 GLY A C 1
ATOM 922 O O . GLY A 1 117 ? -9.111 3.148 4.643 1.00 98.19 117 GLY A O 1
ATOM 923 N N . LYS A 1 118 ? -10.196 1.181 4.482 1.00 97.69 118 LYS A N 1
ATOM 924 C CA . LYS A 1 118 ? -11.508 1.757 4.169 1.00 97.69 118 LYS A CA 1
ATOM 925 C C . LYS A 1 118 ? -12.425 1.666 5.374 1.00 97.69 118 LYS A C 1
ATOM 927 O O . LYS A 1 118 ? -12.437 0.640 6.053 1.00 97.69 118 LYS A O 1
ATOM 932 N N . GLU A 1 119 ? -13.171 2.734 5.625 1.00 96.75 119 GLU A N 1
ATOM 933 C CA . GLU A 1 119 ? -14.200 2.785 6.663 1.00 96.75 119 GLU A CA 1
ATOM 934 C C . GLU A 1 119 ? -15.236 1.668 6.458 1.00 96.75 119 GLU A C 1
ATOM 936 O O . GLU A 1 119 ? -15.581 1.333 5.323 1.00 96.75 119 GLU A O 1
ATOM 941 N N . LEU A 1 120 ? -15.709 1.069 7.551 1.00 94.19 120 LEU A N 1
ATOM 942 C CA . LEU A 1 120 ? -16.702 0.001 7.538 1.00 94.19 120 LEU A CA 1
ATOM 943 C C . LEU A 1 120 ? -17.836 0.320 8.516 1.00 94.19 120 LEU A C 1
ATOM 945 O O . LEU A 1 120 ? -17.780 -0.041 9.696 1.00 94.19 120 LEU A O 1
ATOM 949 N N . THR A 1 121 ? -18.891 0.942 7.996 1.00 89.31 121 THR A N 1
ATOM 950 C CA . THR A 1 121 ? -20.040 1.428 8.774 1.00 89.31 121 THR A CA 1
ATOM 951 C C . THR A 1 121 ? -21.265 0.594 8.435 1.00 89.31 121 THR A C 1
ATOM 953 O O . THR A 1 121 ? -21.660 0.524 7.279 1.00 89.31 121 THR A O 1
ATOM 956 N N . GLU A 1 122 ? -21.839 -0.100 9.423 1.00 84.88 122 GLU A N 1
ATOM 957 C CA . GLU A 1 122 ? -23.027 -0.961 9.237 1.00 84.88 122 GLU A CA 1
ATOM 958 C C . GLU A 1 122 ? -22.891 -1.987 8.085 1.00 84.88 122 GLU A C 1
ATOM 960 O O . GLU A 1 122 ? -23.855 -2.338 7.410 1.00 84.88 122 GLU A O 1
ATOM 965 N N . GLY A 1 123 ? -21.668 -2.475 7.842 1.00 77.69 123 GLY A N 1
ATOM 966 C CA . GLY A 1 123 ? -21.367 -3.411 6.749 1.00 77.69 123 GLY A CA 1
ATOM 967 C C . GLY A 1 123 ? -21.205 -2.758 5.371 1.00 77.69 123 GLY A C 1
ATOM 968 O O . GLY A 1 123 ? -20.964 -3.465 4.395 1.00 77.69 123 GLY A O 1
ATOM 969 N N . GLN A 1 124 ? -21.295 -1.430 5.278 1.00 87.88 124 GLN A N 1
ATOM 970 C CA . GLN A 1 124 ? -21.017 -0.662 4.069 1.00 87.88 124 GLN A CA 1
ATOM 971 C C . GLN A 1 124 ? -19.571 -0.169 4.041 1.00 87.88 124 GLN A C 1
ATOM 973 O O . GLN A 1 124 ? -19.016 0.253 5.056 1.00 87.88 124 GLN A O 1
ATOM 978 N N . ILE A 1 125 ? -18.979 -0.210 2.849 1.00 92.62 125 ILE A N 1
ATOM 979 C CA . ILE A 1 125 ? -17.621 0.263 2.589 1.00 92.62 125 ILE A CA 1
ATOM 980 C C . ILE A 1 125 ? -17.677 1.772 2.363 1.00 92.62 125 ILE A C 1
ATOM 982 O O . ILE A 1 125 ? -18.344 2.244 1.443 1.00 92.62 125 ILE A O 1
ATOM 986 N N . GLY A 1 126 ? -16.970 2.512 3.206 1.00 94.31 126 GLY A N 1
ATOM 987 C CA . GLY A 1 126 ? -16.828 3.954 3.114 1.00 94.31 126 GLY A CA 1
ATOM 988 C C . GLY A 1 126 ? -15.519 4.386 2.456 1.00 94.31 126 GLY A C 1
ATOM 989 O O . GLY A 1 126 ? -14.878 3.661 1.692 1.00 94.31 126 GLY A O 1
ATOM 990 N N . ARG A 1 127 ? -15.130 5.620 2.771 1.00 95.00 127 ARG A N 1
ATOM 991 C CA . ARG A 1 127 ? -13.925 6.282 2.259 1.00 95.00 127 ARG A CA 1
ATOM 992 C C . ARG A 1 127 ? -12.632 5.649 2.774 1.00 95.00 127 ARG A C 1
ATOM 994 O O . ARG A 1 127 ? -12.618 4.936 3.777 1.00 95.00 127 ARG A O 1
ATOM 1001 N N . TRP A 1 128 ? -11.530 5.999 2.117 1.00 97.81 128 TRP A N 1
ATOM 1002 C CA . TRP A 1 128 ? -10.186 5.763 2.629 1.00 97.81 128 TRP A CA 1
ATOM 1003 C C . TRP A 1 128 ? -9.912 6.560 3.907 1.00 97.81 128 TRP A C 1
ATOM 1005 O O . TRP A 1 128 ? -10.328 7.710 4.059 1.00 97.81 128 TRP A O 1
ATOM 1015 N N . VAL A 1 129 ? -9.174 5.927 4.812 1.00 97.62 129 VAL A N 1
ATOM 1016 C CA . VAL A 1 129 ? -8.763 6.446 6.113 1.00 97.62 129 VAL A CA 1
ATOM 1017 C C . VAL A 1 129 ? -7.313 6.050 6.329 1.00 97.62 129 VAL A C 1
ATOM 1019 O O . VAL A 1 129 ? -6.954 4.870 6.270 1.00 97.62 129 VAL A O 1
ATOM 1022 N N . ARG A 1 130 ? -6.470 7.041 6.601 1.00 97.69 130 ARG A N 1
ATOM 1023 C CA . ARG A 1 130 ? -5.049 6.854 6.857 1.00 97.69 130 ARG A CA 1
ATOM 1024 C C . ARG A 1 130 ? -4.668 7.516 8.176 1.00 97.69 130 ARG A C 1
ATOM 1026 O O . ARG A 1 130 ? -4.456 8.731 8.216 1.00 97.69 130 ARG A O 1
ATOM 1033 N N . PRO A 1 131 ? -4.601 6.734 9.263 1.00 97.12 131 PRO A N 1
ATOM 1034 C CA . PRO A 1 131 ? -4.119 7.232 10.538 1.00 97.12 131 PRO A CA 1
ATOM 1035 C C . PRO A 1 131 ? -2.667 7.710 10.406 1.00 97.12 131 PRO A C 1
ATOM 1037 O O . PRO A 1 131 ? -1.824 7.028 9.821 1.00 97.12 131 PRO A O 1
ATOM 1040 N N . VAL A 1 132 ? -2.367 8.889 10.942 1.00 96.31 132 VAL A N 1
ATOM 1041 C CA . VAL A 1 132 ? -1.025 9.479 10.941 1.00 96.31 132 VAL A CA 1
ATOM 1042 C C . VAL A 1 132 ? -0.693 10.075 12.300 1.00 96.31 132 VAL A C 1
ATOM 1044 O O . VAL A 1 132 ? -1.565 10.556 13.023 1.00 96.31 132 VAL A O 1
ATOM 1047 N N . ASN A 1 133 ? 0.593 10.074 12.642 1.00 91.44 133 ASN A N 1
ATOM 1048 C CA . ASN A 1 133 ? 1.083 10.778 13.822 1.00 91.44 133 ASN A CA 1
ATOM 1049 C C . ASN A 1 133 ? 1.302 12.273 13.504 1.00 91.44 133 ASN A C 1
ATOM 1051 O O . ASN A 1 133 ? 1.465 12.663 12.347 1.00 91.44 133 ASN A O 1
ATOM 1055 N N . GLY A 1 134 ? 1.353 13.116 14.536 1.00 83.38 134 GLY A N 1
ATOM 1056 C CA . GLY A 1 134 ? 1.660 14.547 14.435 1.00 83.38 134 GLY A CA 1
ATOM 1057 C C . GLY A 1 134 ? 3.137 14.864 14.168 1.00 83.38 134 GLY A C 1
ATOM 1058 O O . GLY A 1 134 ? 3.536 16.025 14.241 1.00 83.38 134 GLY A O 1
ATOM 1059 N N . THR A 1 135 ? 3.971 13.857 13.890 1.00 83.44 135 THR A N 1
ATOM 1060 C CA . THR A 1 135 ? 5.379 14.050 13.524 1.00 83.44 135 THR A CA 1
ATOM 1061 C C . THR A 1 135 ? 5.510 14.647 12.116 1.00 83.44 135 THR A C 1
ATOM 1063 O O . THR A 1 135 ? 4.630 14.448 11.277 1.00 83.44 135 THR A O 1
ATOM 1066 N N . PRO A 1 136 ? 6.628 15.327 11.791 1.00 83.06 136 PRO A N 1
ATOM 1067 C CA . PRO A 1 136 ? 6.850 15.859 10.443 1.00 83.06 136 PRO A CA 1
ATOM 1068 C C . PRO A 1 136 ? 6.799 14.795 9.336 1.00 83.06 136 PRO A C 1
ATOM 1070 O O . PRO A 1 136 ? 6.325 15.071 8.239 1.00 83.06 136 PRO A O 1
ATOM 1073 N N . THR A 1 137 ? 7.259 13.571 9.624 1.00 84.62 137 THR A N 1
ATOM 1074 C CA . THR A 1 137 ? 7.242 12.435 8.686 1.00 84.62 137 THR A CA 1
ATOM 1075 C C . THR A 1 137 ? 5.892 11.720 8.638 1.00 84.62 137 THR A C 1
ATOM 1077 O O . THR A 1 137 ? 5.685 10.869 7.769 1.00 84.62 137 THR A O 1
ATOM 1080 N N . LYS A 1 138 ? 4.962 12.043 9.551 1.00 90.62 138 LYS A N 1
ATOM 1081 C CA . LYS A 1 138 ? 3.621 11.446 9.669 1.00 90.62 138 LYS A CA 1
ATOM 1082 C C . LYS A 1 138 ? 3.608 9.912 9.769 1.00 90.62 138 LYS A C 1
ATOM 1084 O O . LYS A 1 138 ? 2.569 9.291 9.562 1.00 90.62 138 LYS A O 1
ATOM 1089 N N . GLU A 1 139 ? 4.756 9.291 10.038 1.00 93.00 139 GLU A N 1
ATOM 1090 C CA . GLU A 1 139 ? 4.879 7.842 10.198 1.00 93.00 139 GLU A CA 1
ATOM 1091 C C . GLU A 1 139 ? 4.326 7.418 11.563 1.00 93.00 139 GLU A C 1
ATOM 1093 O O . GLU A 1 139 ? 4.445 8.148 12.550 1.00 93.00 139 GLU A O 1
ATOM 1098 N N . LEU A 1 140 ? 3.729 6.232 11.615 1.00 95.81 140 LEU A N 1
ATOM 1099 C CA . LEU A 1 140 ? 3.288 5.602 12.853 1.00 95.81 140 LEU A CA 1
ATOM 1100 C C . LEU A 1 140 ? 4.434 4.768 13.433 1.00 95.81 140 LEU A C 1
ATOM 1102 O O . LEU A 1 140 ? 5.139 4.064 12.709 1.00 95.81 140 LEU A O 1
ATOM 1106 N N . SER A 1 141 ? 4.626 4.826 14.744 1.00 95.19 141 SER A N 1
ATOM 1107 C CA . SER A 1 141 ? 5.515 3.908 15.452 1.00 95.19 141 SER A CA 1
ATOM 1108 C C . SER A 1 141 ? 4.850 2.541 15.648 1.00 95.19 141 SER A C 1
ATOM 1110 O O . SER A 1 141 ? 3.634 2.403 15.525 1.00 95.19 141 SER A O 1
ATOM 1112 N N . LEU A 1 142 ? 5.631 1.514 16.003 1.00 94.38 142 LEU A N 1
ATOM 1113 C CA . LEU A 1 142 ? 5.059 0.210 16.361 1.00 94.38 142 LEU A CA 1
ATOM 1114 C C . LEU A 1 142 ? 4.119 0.314 17.569 1.00 94.38 142 LEU A C 1
ATOM 1116 O O . LEU A 1 142 ? 3.069 -0.319 17.577 1.00 94.38 142 LEU A O 1
ATOM 1120 N N . SER A 1 143 ? 4.459 1.147 18.557 1.00 94.00 143 SER A N 1
ATOM 1121 C CA . SER A 1 143 ? 3.590 1.399 19.710 1.00 94.00 143 SER A CA 1
ATOM 1122 C C . SER A 1 143 ? 2.279 2.079 19.328 1.00 94.00 143 SER A C 1
ATOM 1124 O O . SER A 1 143 ? 1.273 1.792 19.963 1.00 94.00 143 SER A O 1
ATOM 1126 N N . ASP A 1 144 ? 2.272 2.926 18.291 1.00 95.56 144 ASP A N 1
ATOM 1127 C CA . ASP A 1 144 ? 1.048 3.599 17.836 1.00 95.56 144 ASP A CA 1
ATOM 1128 C C . ASP A 1 144 ? 0.039 2.611 17.232 1.00 95.56 144 ASP A C 1
ATOM 1130 O O . ASP A 1 144 ? -1.162 2.823 17.346 1.00 95.56 144 ASP A O 1
ATOM 1134 N N . ILE A 1 145 ? 0.518 1.538 16.587 1.00 96.00 145 ILE A N 1
ATOM 1135 C CA . ILE A 1 145 ? -0.329 0.574 15.859 1.00 96.00 145 ILE A CA 1
ATOM 1136 C C . ILE A 1 145 ? -0.530 -0.749 16.596 1.00 96.00 145 ILE A C 1
ATOM 1138 O O . ILE A 1 145 ? -1.194 -1.642 16.075 1.00 96.00 145 ILE A O 1
ATOM 1142 N N . THR A 1 146 ? 0.090 -0.931 17.763 1.00 96.19 146 THR A N 1
ATOM 1143 C CA . THR A 1 146 ? -0.035 -2.184 18.513 1.00 96.19 146 THR A CA 1
ATOM 1144 C C . THR A 1 146 ? -1.480 -2.354 18.977 1.00 96.19 146 THR A C 1
ATOM 1146 O O . THR A 1 146 ? -2.007 -1.541 19.734 1.00 96.19 146 THR A O 1
ATOM 1149 N N . LEU A 1 147 ? -2.111 -3.433 18.520 1.00 97.06 147 LEU A N 1
ATOM 1150 C CA . LEU A 1 147 ? -3.473 -3.805 18.885 1.00 97.06 147 LEU A CA 1
ATOM 1151 C C . LEU A 1 147 ? -3.563 -4.183 20.366 1.00 97.06 147 LEU A C 1
ATOM 1153 O O . LEU A 1 147 ? -2.567 -4.551 20.994 1.00 97.06 147 LEU A O 1
ATOM 1157 N N . GLN A 1 148 ? -4.783 -4.235 20.900 1.00 95.19 148 GLN A N 1
ATOM 1158 C CA . GLN A 1 148 ? -5.064 -4.738 22.250 1.00 95.19 148 GLN A CA 1
ATOM 1159 C C . GLN A 1 148 ? -4.518 -6.155 22.512 1.00 95.19 148 GLN A C 1
ATOM 1161 O O . GLN A 1 148 ? -4.324 -6.544 23.660 1.00 95.19 148 GLN A O 1
ATOM 1166 N N . THR A 1 149 ? -4.254 -6.936 21.459 1.00 93.19 149 THR A N 1
ATOM 1167 C CA . THR A 1 149 ? -3.662 -8.280 21.552 1.00 93.19 149 THR A CA 1
ATOM 1168 C C . THR A 1 149 ? -2.128 -8.282 21.614 1.00 93.19 149 THR A C 1
ATOM 1170 O O . THR A 1 149 ? -1.536 -9.355 21.688 1.00 93.19 149 THR A O 1
ATOM 1173 N N . GLY A 1 150 ? -1.470 -7.126 21.486 1.00 95.12 150 GLY A N 1
ATOM 1174 C CA . GLY A 1 150 ? -0.010 -7.002 21.391 1.00 95.12 150 GLY A CA 1
ATOM 1175 C C . GLY A 1 150 ? 0.583 -7.259 19.998 1.00 95.12 150 GLY A C 1
ATOM 1176 O O . GLY A 1 150 ? 1.802 -7.309 19.865 1.00 95.12 150 GLY A O 1
ATOM 1177 N N . ASN A 1 151 ? -0.250 -7.422 18.965 1.00 95.06 151 ASN A N 1
ATOM 1178 C CA . ASN A 1 151 ? 0.191 -7.654 17.584 1.00 95.06 151 ASN A CA 1
ATOM 1179 C C . ASN A 1 151 ? 0.034 -6.387 16.731 1.00 95.06 151 ASN A C 1
ATOM 1181 O O . ASN A 1 151 ? -0.754 -5.506 17.067 1.00 95.06 151 ASN A O 1
ATOM 1185 N N . GLU A 1 152 ? 0.738 -6.318 15.600 1.00 96.19 152 GLU A N 1
ATOM 1186 C CA . GLU A 1 152 ? 0.452 -5.335 14.545 1.00 96.19 152 GLU A CA 1
ATOM 1187 C C . GLU A 1 152 ? -0.818 -5.735 13.759 1.00 96.19 152 GLU A C 1
ATOM 1189 O O . GLU A 1 152 ? -1.059 -6.938 13.591 1.00 96.19 152 GLU A O 1
ATOM 1194 N N . PRO A 1 153 ? -1.602 -4.772 13.231 1.00 97.38 153 PRO A N 1
ATOM 1195 C CA . PRO A 1 153 ? -2.715 -5.060 12.335 1.00 97.38 153 PRO A CA 1
ATOM 1196 C C . PRO A 1 153 ? -2.221 -5.739 11.060 1.00 97.38 153 PRO A C 1
ATOM 1198 O O . PRO A 1 153 ? -1.235 -5.317 10.444 1.00 97.38 153 PRO A O 1
ATOM 1201 N N . LYS A 1 154 ? -2.928 -6.783 10.642 1.00 97.75 154 LYS A N 1
ATOM 1202 C CA . LYS A 1 154 ? -2.696 -7.479 9.378 1.00 97.75 154 LYS A CA 1
ATOM 1203 C C . LYS A 1 154 ? -3.632 -6.938 8.307 1.00 97.75 154 LYS A C 1
ATOM 1205 O O . LYS A 1 154 ? -4.647 -6.311 8.602 1.00 97.75 154 LYS A O 1
ATOM 1210 N N . LEU A 1 155 ? -3.290 -7.192 7.048 1.00 98.00 155 LEU A N 1
ATOM 1211 C CA . LEU A 1 155 ? -4.219 -6.933 5.953 1.00 98.00 155 LEU A CA 1
ATOM 1212 C C . LEU A 1 155 ? -5.507 -7.733 6.177 1.00 98.00 155 LEU A C 1
ATOM 1214 O O . LEU A 1 155 ? -5.454 -8.876 6.628 1.00 98.00 155 LEU A O 1
ATOM 1218 N N . LEU A 1 156 ? -6.638 -7.112 5.849 1.00 97.19 156 LEU A N 1
ATOM 1219 C CA . LEU A 1 156 ? -8.007 -7.579 6.080 1.00 97.19 156 LEU A CA 1
ATOM 1220 C C . LEU A 1 156 ? -8.478 -7.585 7.535 1.00 97.19 156 LEU A C 1
ATOM 1222 O O . LEU A 1 156 ? -9.657 -7.856 7.765 1.00 97.19 156 LEU A O 1
ATOM 1226 N N . ASP A 1 157 ? -7.637 -7.250 8.514 1.00 97.81 157 ASP A N 1
ATOM 1227 C CA . ASP A 1 157 ? -8.138 -7.045 9.870 1.00 97.81 157 ASP A CA 1
ATOM 1228 C C . ASP A 1 157 ? -9.124 -5.875 9.893 1.00 97.81 157 ASP A C 1
ATOM 1230 O O . ASP A 1 157 ? -8.857 -4.795 9.361 1.00 97.81 157 ASP A O 1
ATOM 1234 N N . VAL A 1 158 ? -10.267 -6.097 10.532 1.00 97.56 158 VAL A N 1
ATOM 1235 C CA . VAL A 1 158 ? -11.216 -5.046 10.870 1.00 97.56 158 VAL A CA 1
ATOM 1236 C C . VAL A 1 158 ? -10.803 -4.488 12.219 1.00 97.56 158 VAL A C 1
ATOM 1238 O O . VAL A 1 158 ? -10.785 -5.209 13.219 1.00 97.56 158 VAL A O 1
ATOM 1241 N N . ILE A 1 159 ? -10.434 -3.213 12.232 1.00 97.94 159 ILE A N 1
ATOM 1242 C CA . ILE A 1 159 ? -9.868 -2.544 13.397 1.00 97.94 159 ILE A CA 1
ATOM 1243 C C . ILE A 1 159 ? -10.628 -1.257 13.701 1.00 97.94 159 ILE A C 1
ATOM 1245 O O . ILE A 1 159 ? -10.952 -0.478 12.808 1.00 97.94 159 ILE A O 1
ATOM 1249 N N . SER A 1 160 ? -10.882 -1.031 14.980 1.00 97.50 160 SER A N 1
ATOM 1250 C CA . SER A 1 160 ? -11.398 0.216 15.524 1.00 97.50 160 SER A CA 1
ATOM 1251 C C . SER A 1 160 ? -10.227 1.099 15.937 1.00 97.50 160 SER A C 1
ATOM 1253 O O . SER A 1 160 ? -9.445 0.747 16.825 1.00 97.50 160 SER A O 1
ATOM 1255 N N . VAL A 1 161 ? -10.095 2.236 15.256 1.00 97.12 161 VAL A N 1
ATOM 1256 C CA . VAL A 1 161 ? -8.981 3.175 15.398 1.00 97.12 161 VAL A CA 1
ATOM 1257 C C . VAL A 1 161 ? -9.475 4.463 16.059 1.00 97.12 161 VAL A C 1
ATOM 1259 O O . VAL A 1 161 ? -10.367 5.115 15.515 1.00 97.12 161 VAL A O 1
ATOM 1262 N N . PRO A 1 162 ? -8.913 4.862 17.213 1.00 95.94 162 PRO A N 1
ATOM 1263 C CA . PRO A 1 162 ? -9.170 6.168 17.814 1.00 95.94 162 PRO A CA 1
ATOM 1264 C C . PRO A 1 162 ? -8.530 7.283 16.979 1.00 95.94 162 PRO A C 1
ATOM 1266 O O . PRO A 1 162 ? -7.303 7.364 16.862 1.00 95.94 162 PRO A O 1
ATOM 1269 N N . LEU A 1 163 ? -9.366 8.131 16.387 1.00 95.88 163 LEU A N 1
ATOM 1270 C CA . LEU A 1 163 ? -8.958 9.226 15.515 1.00 95.88 163 LEU A CA 1
ATOM 1271 C C . LEU A 1 163 ? -9.427 10.569 16.074 1.00 95.88 163 LEU A C 1
ATOM 1273 O O . LEU A 1 163 ? -10.534 10.700 16.595 1.00 95.88 163 LEU A O 1
ATOM 1277 N N . GLY A 1 164 ? -8.565 11.567 15.923 1.00 93.50 164 GLY A N 1
ATOM 1278 C CA . GLY A 1 164 ? -8.854 12.961 16.218 1.00 93.50 164 GLY A CA 1
ATOM 1279 C C . GLY A 1 164 ? -9.404 13.655 14.977 1.00 93.50 164 GLY A C 1
ATOM 1280 O O . GLY A 1 164 ? -10.342 13.190 14.333 1.00 93.50 164 GLY A O 1
ATOM 1281 N N . LYS A 1 165 ? -8.788 14.772 14.595 1.00 91.94 165 LYS A N 1
ATOM 1282 C CA . LYS A 1 165 ? -9.206 15.560 13.429 1.00 91.94 165 LYS A CA 1
ATOM 1283 C C . LYS A 1 165 ? -8.619 15.049 12.112 1.00 91.94 165 LYS A C 1
ATOM 1285 O O . LYS A 1 165 ? -7.500 14.531 12.046 1.00 91.94 165 LYS A O 1
ATOM 1290 N N . THR A 1 166 ? -9.336 15.314 11.023 1.00 92.69 166 THR A N 1
ATOM 1291 C CA . THR A 1 166 ? -8.776 15.242 9.667 1.00 92.69 166 THR A CA 1
ATOM 1292 C C . THR A 1 166 ? -7.555 16.159 9.555 1.00 92.69 166 THR A C 1
ATOM 1294 O O . THR A 1 166 ? -7.608 17.318 9.974 1.00 92.69 166 THR A O 1
ATOM 1297 N N . CYS A 1 167 ? -6.467 15.675 8.957 1.00 91.62 167 CYS A N 1
ATOM 1298 C CA . CYS A 1 167 ? -5.246 16.453 8.710 1.00 91.62 167 CYS A CA 1
ATOM 1299 C C . CYS A 1 167 ? -4.717 16.257 7.272 1.00 91.62 167 CYS A C 1
ATOM 1301 O O . CYS A 1 167 ? -3.584 15.784 7.073 1.00 91.62 167 CYS A O 1
ATOM 1303 N N . PRO A 1 168 ? -5.537 16.615 6.262 1.00 89.31 168 PRO A N 1
ATOM 1304 C CA . PRO A 1 168 ? -5.239 16.366 4.857 1.00 89.31 168 PRO A CA 1
ATOM 1305 C C . PRO A 1 168 ? -3.948 17.065 4.406 1.00 89.31 168 PRO A C 1
ATOM 1307 O O . PRO A 1 168 ? -3.591 18.138 4.894 1.00 89.31 168 PRO A O 1
ATOM 1310 N N . LEU A 1 169 ? -3.244 16.438 3.464 1.00 85.06 169 LEU A N 1
ATOM 1311 C CA . LEU A 1 169 ? -2.264 17.108 2.594 1.00 85.06 169 LEU A CA 1
ATOM 1312 C C . LEU A 1 169 ? -2.840 17.175 1.180 1.00 85.06 169 LEU A C 1
ATOM 1314 O O . LEU A 1 169 ? -3.811 16.474 0.911 1.00 85.06 169 LEU A O 1
ATOM 1318 N N . SER A 1 170 ? -2.233 17.967 0.289 1.00 82.75 170 SER A N 1
ATOM 1319 C CA . SER A 1 170 ? -2.763 18.257 -1.055 1.00 82.75 170 SER A CA 1
ATOM 1320 C C . SER A 1 170 ? -3.289 17.017 -1.786 1.00 82.75 170 SER A C 1
ATOM 1322 O O . SER A 1 170 ? -4.413 17.034 -2.259 1.00 82.75 170 SER A O 1
ATOM 1324 N N . TYR A 1 171 ? -2.513 15.928 -1.775 1.00 88.38 171 TYR A N 1
ATOM 1325 C CA . TYR A 1 171 ? -2.841 14.655 -2.428 1.00 88.38 171 TYR A CA 1
ATOM 1326 C C . TYR A 1 171 ? -3.165 13.520 -1.448 1.00 88.38 171 TYR A C 1
ATOM 1328 O O . TYR A 1 171 ? -3.277 12.376 -1.863 1.00 88.38 171 TYR A O 1
ATOM 1336 N N . GLN A 1 172 ? -3.247 13.799 -0.144 1.00 92.44 172 GLN A N 1
ATOM 1337 C CA . GLN A 1 172 ? -3.477 12.795 0.903 1.00 92.44 172 GLN A CA 1
ATOM 1338 C C . GLN A 1 172 ? -4.644 13.250 1.785 1.00 92.44 172 GLN A C 1
ATOM 1340 O O . GLN A 1 172 ? -4.465 13.571 2.971 1.00 92.44 172 GLN A O 1
ATOM 1345 N N . SER A 1 173 ? -5.817 13.380 1.165 1.00 94.00 173 SER A N 1
ATOM 1346 C CA . SER A 1 173 ? -7.048 13.853 1.805 1.00 94.00 173 SER A CA 1
ATOM 1347 C C . SER A 1 173 ? -7.555 12.902 2.894 1.00 94.00 173 SER A C 1
ATOM 1349 O O . SER A 1 173 ? -8.193 13.332 3.852 1.00 94.00 173 SER A O 1
ATOM 1351 N N . GLU A 1 174 ? -7.188 11.627 2.804 1.00 96.31 174 GLU A N 1
ATOM 1352 C CA . GLU A 1 174 ? -7.561 10.543 3.708 1.00 96.31 174 GLU A CA 1
ATOM 1353 C C . GLU A 1 174 ? -6.867 10.583 5.084 1.00 96.31 174 GLU A C 1
ATOM 1355 O O . GLU A 1 174 ? -7.078 9.689 5.900 1.00 96.31 174 GLU A O 1
ATOM 1360 N N . ASN A 1 175 ? -6.006 11.567 5.358 1.00 96.44 175 ASN A N 1
ATOM 1361 C CA . ASN A 1 175 ? -5.239 11.637 6.605 1.00 96.44 175 ASN A CA 1
ATOM 1362 C C . ASN A 1 175 ? -6.088 12.007 7.828 1.00 96.44 175 ASN A C 1
ATOM 1364 O O . ASN A 1 175 ? -6.740 13.053 7.852 1.00 96.44 175 ASN A O 1
ATOM 1368 N N . TRP A 1 176 ? -5.940 11.228 8.900 1.00 96.50 176 TRP A N 1
ATOM 1369 C CA . TRP A 1 176 ? -6.520 11.491 10.221 1.00 96.50 176 TRP A CA 1
ATOM 1370 C C . TRP A 1 176 ? -5.450 11.420 11.303 1.00 96.50 176 TRP A C 1
ATOM 1372 O O . TRP A 1 176 ? -4.639 10.497 11.300 1.00 96.50 176 TRP A O 1
ATOM 1382 N N . SER A 1 177 ? -5.437 12.370 12.241 1.00 95.62 177 SER A N 1
ATOM 1383 C CA . SER A 1 177 ? -4.522 12.274 13.380 1.00 95.62 177 SER A CA 1
ATOM 1384 C C . SER A 1 177 ? -4.946 11.126 14.291 1.00 95.62 177 SER A C 1
ATOM 1386 O O . SER A 1 177 ? -6.127 11.005 14.610 1.00 95.62 177 SER A O 1
ATOM 1388 N N . ILE A 1 178 ? -3.997 10.298 14.721 1.00 95.62 178 ILE A N 1
ATOM 1389 C CA . ILE A 1 178 ? -4.261 9.302 15.765 1.00 95.62 178 ILE A CA 1
ATOM 1390 C C . ILE A 1 178 ? -4.451 9.967 17.124 1.00 95.62 178 ILE A C 1
ATOM 1392 O O . ILE A 1 178 ? -3.848 11.004 17.404 1.00 95.62 178 ILE A O 1
ATOM 1396 N N . GLU A 1 179 ? -5.217 9.305 17.980 1.00 93.44 179 GLU A N 1
ATOM 1397 C CA . GLU A 1 179 ? -5.317 9.637 19.398 1.00 93.44 179 GLU A CA 1
ATOM 1398 C C . GLU A 1 179 ? -4.588 8.611 20.256 1.00 93.44 179 GLU A C 1
ATOM 1400 O O . GLU A 1 179 ? -4.327 7.481 19.834 1.00 93.44 179 GLU A O 1
ATOM 1405 N N . ARG A 1 180 ? -4.228 9.002 21.482 1.00 87.00 180 ARG A N 1
ATOM 1406 C CA . ARG A 1 180 ? -3.493 8.134 22.419 1.00 87.00 180 ARG A CA 1
ATOM 1407 C C . ARG A 1 180 ? -4.418 7.128 23.103 1.00 87.00 180 ARG A C 1
ATOM 1409 O O . ARG A 1 180 ? -4.585 7.148 24.319 1.00 87.00 180 ARG A O 1
ATOM 1416 N N . ALA A 1 181 ? -4.990 6.232 22.312 1.00 90.31 181 ALA A N 1
ATOM 1417 C CA . ALA A 1 181 ? -5.828 5.137 22.772 1.00 90.31 181 ALA A CA 1
ATOM 1418 C C . ALA A 1 181 ? -5.519 3.853 21.977 1.00 90.31 181 ALA A C 1
ATOM 1420 O O . ALA A 1 181 ? -5.077 3.929 20.827 1.00 90.31 181 ALA A O 1
ATOM 1421 N N . PRO A 1 182 ? -5.705 2.666 22.584 1.00 91.44 182 PRO A N 1
ATOM 1422 C CA . PRO A 1 182 ? -5.384 1.403 21.933 1.00 91.44 182 PRO A CA 1
ATOM 1423 C C . PRO A 1 182 ? -6.293 1.151 20.731 1.00 91.44 182 PRO A C 1
ATOM 1425 O O . PRO A 1 182 ? -7.492 1.427 20.768 1.00 91.44 182 PRO A O 1
ATOM 1428 N N . TRP A 1 183 ? -5.720 0.570 19.682 1.00 96.94 183 TRP A N 1
ATOM 1429 C CA . TRP A 1 183 ? -6.480 0.086 18.537 1.00 96.94 183 TRP A CA 1
ATOM 1430 C C . TRP A 1 183 ? -7.101 -1.265 18.885 1.00 96.94 183 TRP A C 1
ATOM 1432 O O . TRP A 1 183 ? -6.451 -2.111 19.508 1.00 96.94 183 TRP A O 1
ATOM 1442 N N . ILE A 1 184 ? -8.354 -1.470 18.485 1.00 97.75 184 ILE A N 1
ATOM 1443 C CA . ILE A 1 184 ? -9.109 -2.678 18.819 1.00 97.75 184 ILE A CA 1
ATOM 1444 C C . ILE A 1 184 ? -9.310 -3.512 17.560 1.00 97.75 184 ILE A C 1
ATOM 1446 O O . ILE A 1 184 ? -9.981 -3.086 16.631 1.00 97.75 184 ILE A O 1
ATOM 1450 N N . TRP A 1 185 ? -8.757 -4.719 17.532 1.00 98.12 185 TRP A N 1
ATOM 1451 C CA . TRP A 1 185 ? -9.102 -5.740 16.549 1.00 98.12 185 TRP A CA 1
ATOM 1452 C C . TRP A 1 185 ? -10.498 -6.300 16.814 1.00 98.12 185 TRP A C 1
ATOM 1454 O O . TRP A 1 185 ? -10.782 -6.749 17.926 1.00 98.12 185 TRP A O 1
ATOM 1464 N N . GLU A 1 186 ? -11.335 -6.303 15.782 1.00 97.00 186 GLU A N 1
ATOM 1465 C CA . GLU A 1 186 ? -12.740 -6.724 15.838 1.00 97.00 186 GLU A CA 1
ATOM 1466 C C . GLU A 1 186 ? -13.048 -7.932 14.946 1.00 97.00 186 GLU A C 1
ATOM 1468 O O . GLU A 1 186 ? -14.185 -8.400 14.899 1.00 97.00 186 GLU A O 1
ATOM 1473 N N . GLY A 1 187 ? -12.054 -8.440 14.221 1.00 96.25 187 GLY A N 1
ATOM 1474 C CA . GLY A 1 187 ? -12.208 -9.574 13.321 1.00 96.25 187 GLY A CA 1
ATOM 1475 C C . GLY A 1 187 ? -11.379 -9.415 12.057 1.00 96.25 187 GLY A C 1
ATOM 1476 O O . GLY A 1 187 ? -10.561 -8.508 11.930 1.00 96.25 187 GLY A O 1
ATOM 1477 N N . THR A 1 188 ? -11.632 -10.288 11.091 1.00 96.19 188 THR A N 1
ATOM 1478 C CA . THR A 1 188 ? -10.977 -10.261 9.783 1.00 96.19 188 THR A CA 1
ATOM 1479 C C . THR A 1 188 ? -12.050 -10.332 8.707 1.00 96.19 188 THR A C 1
ATOM 1481 O O . THR A 1 188 ? -12.955 -11.167 8.783 1.00 96.19 188 THR A O 1
ATOM 1484 N N . LEU A 1 189 ? -11.966 -9.448 7.715 1.00 94.38 189 LEU A N 1
ATOM 1485 C CA . LEU A 1 189 ? -12.867 -9.460 6.575 1.00 94.38 189 LEU A CA 1
ATOM 1486 C C . LEU A 1 189 ? -12.596 -10.717 5.724 1.00 94.38 189 LEU A C 1
ATOM 1488 O O . LEU A 1 189 ? -11.442 -10.961 5.360 1.00 94.38 189 LEU A O 1
ATOM 1492 N N . PRO A 1 190 ? -13.619 -11.520 5.381 1.00 91.75 190 PRO A N 1
ATOM 1493 C CA . PRO A 1 190 ? -13.425 -12.697 4.540 1.00 91.75 190 PRO A CA 1
ATOM 1494 C C . PRO A 1 190 ? -12.897 -12.326 3.152 1.00 91.75 190 PRO A C 1
ATOM 1496 O O . PRO A 1 190 ? -13.384 -11.376 2.543 1.00 91.75 190 PRO A O 1
ATOM 1499 N N . LEU A 1 191 ? -11.984 -13.135 2.599 1.00 85.88 191 LEU A N 1
ATOM 1500 C CA . LEU A 1 191 ? -11.397 -12.901 1.269 1.00 85.88 191 LEU A CA 1
ATOM 1501 C C . LEU A 1 191 ? -12.464 -12.755 0.161 1.00 85.88 191 LEU A C 1
ATOM 1503 O O . LEU A 1 191 ? -12.322 -11.943 -0.750 1.00 85.88 191 LEU A O 1
ATOM 1507 N N . ALA A 1 192 ? -13.578 -13.484 0.291 1.00 86.44 192 ALA A N 1
ATOM 1508 C CA . ALA A 1 192 ? -14.721 -13.423 -0.622 1.00 86.44 192 ALA A CA 1
ATOM 1509 C C . ALA A 1 192 ? -15.399 -12.038 -0.695 1.00 86.44 192 ALA A C 1
ATOM 1511 O O . ALA A 1 192 ? -16.100 -11.752 -1.662 1.00 86.44 192 ALA A O 1
ATOM 1512 N N . GLU A 1 193 ? -15.201 -11.178 0.306 1.00 87.00 193 GLU A N 1
ATOM 1513 C CA . GLU A 1 193 ? -15.756 -9.821 0.346 1.00 87.00 193 GLU A CA 1
ATOM 1514 C C . GLU A 1 193 ? -14.787 -8.767 -0.200 1.00 87.00 193 GLU A C 1
ATOM 1516 O O . GLU A 1 193 ? -15.190 -7.645 -0.497 1.00 87.00 193 GLU A O 1
ATOM 1521 N N . VAL A 1 194 ? -13.508 -9.108 -0.372 1.00 84.75 194 VAL A N 1
ATOM 1522 C CA . VAL A 1 194 ? -12.453 -8.118 -0.628 1.00 84.75 194 VAL A CA 1
ATOM 1523 C C . VAL A 1 194 ? -12.551 -7.534 -2.036 1.00 84.75 194 VAL A C 1
ATOM 1525 O O . VAL A 1 194 ? -12.206 -6.376 -2.250 1.00 84.75 194 VAL A O 1
ATOM 1528 N N . SER A 1 195 ? -13.119 -8.267 -2.998 1.00 84.31 195 SER A N 1
ATOM 1529 C CA . SER A 1 195 ? -13.374 -7.733 -4.343 1.00 84.31 195 SER A CA 1
ATOM 1530 C C . SER A 1 195 ? -14.287 -6.503 -4.342 1.00 84.31 195 SER A C 1
ATOM 1532 O O . SER A 1 195 ? -14.198 -5.688 -5.254 1.00 84.31 195 SER A O 1
ATOM 1534 N N . ARG A 1 196 ? -15.137 -6.354 -3.318 1.00 90.44 196 ARG A N 1
ATOM 1535 C CA . ARG A 1 196 ? -16.040 -5.208 -3.126 1.00 90.44 196 ARG A CA 1
ATOM 1536 C C . ARG A 1 196 ? -15.298 -3.937 -2.722 1.00 90.44 196 ARG A C 1
ATOM 1538 O O . ARG A 1 196 ? -15.849 -2.851 -2.836 1.00 90.44 196 ARG A O 1
ATOM 1545 N N . LEU A 1 197 ? -14.070 -4.082 -2.224 1.00 93.25 197 LEU A N 1
ATOM 1546 C CA . LEU A 1 197 ? -13.232 -2.977 -1.777 1.00 93.25 197 LEU A CA 1
ATOM 1547 C C . LEU A 1 197 ? -12.435 -2.346 -2.922 1.00 93.25 197 LEU A C 1
ATOM 1549 O O . LEU A 1 197 ? -11.791 -1.328 -2.679 1.00 93.25 197 LEU A O 1
ATOM 1553 N N . CYS A 1 198 ? -12.418 -2.926 -4.128 1.00 95.38 198 CYS A N 1
ATOM 1554 C CA . CYS A 1 198 ? -11.678 -2.356 -5.253 1.00 95.38 198 CYS A CA 1
ATOM 1555 C C . CYS A 1 198 ? -12.206 -0.961 -5.606 1.00 95.38 198 CYS A C 1
ATOM 1557 O O . CYS A 1 198 ? -13.414 -0.741 -5.656 1.00 95.38 198 CYS A O 1
ATOM 1559 N N . ASP A 1 199 ? -11.290 -0.033 -5.855 1.00 96.12 199 ASP A N 1
ATOM 1560 C CA . ASP A 1 199 ? -11.618 1.291 -6.366 1.00 96.12 199 ASP A CA 1
ATOM 1561 C C . ASP A 1 199 ? -11.871 1.223 -7.874 1.00 96.12 199 ASP A C 1
ATOM 1563 O O . ASP A 1 199 ? -11.109 0.600 -8.620 1.00 96.12 199 ASP A O 1
ATOM 1567 N N . ASP A 1 200 ? -12.931 1.890 -8.328 1.00 93.25 200 ASP A N 1
ATOM 1568 C CA . ASP A 1 200 ? -13.182 2.087 -9.752 1.00 93.25 200 ASP A CA 1
ATOM 1569 C C . ASP A 1 200 ? -12.378 3.296 -10.240 1.00 93.25 200 ASP A C 1
ATOM 1571 O O . ASP A 1 200 ? -12.827 4.438 -10.185 1.00 93.25 200 ASP A O 1
ATOM 1575 N N . THR A 1 201 ? -11.131 3.038 -10.635 1.00 94.44 201 THR A N 1
ATOM 1576 C CA . THR A 1 201 ? -10.225 4.044 -11.199 1.00 94.44 201 THR A CA 1
ATOM 1577 C C . THR A 1 201 ? -9.799 3.663 -12.615 1.00 94.44 201 THR A C 1
ATOM 1579 O O . THR A 1 201 ? -9.620 2.480 -12.939 1.00 94.44 201 THR A O 1
ATOM 1582 N N . GLU A 1 202 ? -9.624 4.676 -13.463 1.00 92.31 202 GLU A N 1
ATOM 1583 C CA . GLU A 1 202 ? -9.145 4.536 -14.844 1.00 92.31 202 GLU A CA 1
ATOM 1584 C C . GLU A 1 202 ? -7.635 4.271 -14.915 1.00 92.31 202 GLU A C 1
ATOM 1586 O O . GLU A 1 202 ? -7.145 3.764 -15.917 1.00 92.31 202 GLU A O 1
ATOM 1591 N N . GLY A 1 203 ? -6.894 4.563 -13.845 1.00 94.56 203 GLY A N 1
ATOM 1592 C CA . GLY A 1 203 ? -5.453 4.348 -13.779 1.00 94.56 203 GLY A CA 1
ATOM 1593 C C . GLY A 1 203 ? -4.876 4.654 -12.400 1.00 94.56 203 GLY A C 1
ATOM 1594 O O . GLY A 1 203 ? -5.592 4.991 -11.455 1.00 94.56 203 GLY A O 1
ATOM 1595 N N . LEU A 1 204 ? -3.556 4.543 -12.272 1.00 96.75 204 LEU A N 1
ATOM 1596 C CA . LEU A 1 204 ? -2.837 4.869 -11.037 1.00 96.75 204 LEU A CA 1
ATOM 1597 C C . LEU A 1 204 ? -2.284 6.298 -11.109 1.00 96.75 204 LEU A C 1
ATOM 1599 O O . LEU A 1 204 ? -1.067 6.486 -11.131 1.00 96.75 204 LEU A O 1
ATOM 1603 N N . TRP A 1 205 ? -3.173 7.294 -11.174 1.00 96.69 205 TRP A N 1
ATOM 1604 C CA . TRP A 1 205 ? -2.840 8.724 -11.274 1.00 96.69 205 TRP A CA 1
ATOM 1605 C C . TRP A 1 205 ? -2.045 9.078 -12.550 1.00 96.69 205 TRP A C 1
ATOM 1607 O O . TRP A 1 205 ? -2.461 8.740 -13.652 1.00 96.69 205 TRP A O 1
ATOM 1617 N N . ILE A 1 206 ? -0.908 9.772 -12.426 1.00 96.88 206 ILE A N 1
ATOM 1618 C CA . ILE A 1 206 ? -0.134 10.308 -13.554 1.00 96.88 206 ILE A CA 1
ATOM 1619 C C . ILE A 1 206 ? 0.865 9.259 -14.057 1.00 96.88 206 ILE A C 1
ATOM 1621 O O . ILE A 1 206 ? 1.756 8.842 -13.317 1.00 96.88 206 ILE A O 1
ATOM 1625 N N . ASN A 1 207 ? 0.752 8.837 -15.315 1.00 96.50 207 ASN A N 1
ATOM 1626 C CA . ASN A 1 207 ? 1.714 7.947 -15.983 1.00 96.50 207 ASN A CA 1
ATOM 1627 C C . ASN A 1 207 ? 2.752 8.732 -16.813 1.00 96.50 207 ASN A C 1
ATOM 1629 O O . ASN A 1 207 ? 2.679 9.954 -16.934 1.00 96.50 207 ASN A O 1
ATOM 1633 N N . GLY A 1 208 ? 3.742 8.027 -17.370 1.00 96.25 208 GLY A N 1
ATOM 1634 C CA . GLY A 1 208 ? 4.754 8.591 -18.276 1.00 96.25 208 GLY A CA 1
ATOM 1635 C C . GLY A 1 208 ? 6.086 8.970 -17.620 1.00 96.25 208 GLY A C 1
ATOM 1636 O O . GLY A 1 208 ? 7.042 9.298 -18.322 1.00 96.25 208 GLY A O 1
ATOM 1637 N N . TYR A 1 209 ? 6.195 8.863 -16.293 1.00 96.56 209 TYR A N 1
ATOM 1638 C CA . TYR A 1 209 ? 7.429 9.117 -15.547 1.00 96.56 209 TYR A CA 1
ATOM 1639 C C . TYR A 1 209 ? 7.878 7.850 -14.820 1.00 96.56 209 TYR A C 1
ATOM 1641 O O . TYR A 1 209 ? 7.079 7.153 -14.194 1.00 96.56 209 TYR A O 1
ATOM 1649 N N . HIS A 1 210 ? 9.172 7.546 -14.898 1.00 95.94 210 HIS A N 1
ATOM 1650 C CA . HIS A 1 210 ? 9.730 6.335 -14.307 1.00 95.94 210 HIS A CA 1
ATOM 1651 C C . HIS A 1 210 ? 11.155 6.540 -13.795 1.00 95.94 210 HIS A C 1
ATOM 1653 O O . HIS A 1 210 ? 11.930 7.338 -14.327 1.00 95.94 210 HIS A O 1
ATOM 1659 N N . GLY A 1 211 ? 11.495 5.815 -12.734 1.00 90.06 211 GLY A N 1
ATOM 1660 C CA . GLY A 1 211 ? 12.853 5.700 -12.231 1.00 90.06 211 GLY A CA 1
ATOM 1661 C C . GLY A 1 211 ? 13.685 4.716 -13.054 1.00 90.06 211 GLY A C 1
ATOM 1662 O O . GLY A 1 211 ? 13.180 3.969 -13.884 1.00 90.06 211 GLY A O 1
ATOM 1663 N N . LEU A 1 212 ? 14.987 4.651 -12.762 1.00 85.38 212 LEU A N 1
ATOM 1664 C CA . LEU A 1 212 ? 15.939 3.770 -13.461 1.00 85.38 212 LEU A CA 1
ATOM 1665 C C . LEU A 1 212 ? 15.546 2.278 -13.451 1.00 85.38 212 LEU A C 1
ATOM 1667 O O . LEU A 1 212 ? 15.950 1.522 -14.329 1.00 85.38 212 LEU A O 1
ATOM 1671 N N . HIS A 1 213 ? 14.811 1.848 -12.427 1.00 83.81 213 HIS A N 1
ATOM 1672 C CA . HIS A 1 213 ? 14.430 0.450 -12.209 1.00 83.81 213 HIS A CA 1
ATOM 1673 C C . HIS A 1 213 ? 12.919 0.280 -12.027 1.00 83.81 213 HIS A C 1
ATOM 1675 O O . HIS A 1 213 ? 12.492 -0.709 -11.438 1.00 83.81 213 HIS A O 1
ATOM 1681 N N . GLY A 1 214 ? 12.136 1.260 -12.471 1.00 91.44 214 GLY A N 1
ATOM 1682 C CA . GLY A 1 214 ? 10.686 1.266 -12.351 1.00 91.44 214 GLY A CA 1
ATOM 1683 C C . GLY A 1 214 ? 10.016 1.484 -13.701 1.00 91.44 214 GLY A C 1
ATOM 1684 O O . GLY A 1 214 ? 10.671 1.737 -14.711 1.00 91.44 214 GLY A O 1
ATOM 1685 N N . ALA A 1 215 ? 8.698 1.356 -13.706 1.00 96.94 215 ALA A N 1
ATOM 1686 C CA . ALA A 1 215 ? 7.840 1.645 -14.842 1.00 96.94 215 ALA A CA 1
ATOM 1687 C C . ALA A 1 215 ? 6.579 2.297 -14.285 1.00 96.94 215 ALA A C 1
ATOM 1689 O O . ALA A 1 215 ? 5.962 1.743 -13.369 1.00 96.94 215 ALA A O 1
ATOM 1690 N N . ASN A 1 216 ? 6.257 3.492 -14.789 1.00 97.94 216 ASN A N 1
ATOM 1691 C CA . ASN A 1 216 ? 5.169 4.332 -14.289 1.00 97.94 216 ASN A CA 1
ATOM 1692 C C . ASN A 1 216 ? 5.187 4.522 -12.753 1.00 97.94 216 ASN A C 1
ATOM 1694 O O . ASN A 1 216 ? 4.132 4.645 -12.130 1.00 97.94 216 ASN A O 1
ATOM 1698 N N . ASP A 1 217 ? 6.375 4.529 -12.134 1.00 97.75 217 ASP A N 1
ATOM 1699 C CA . ASP A 1 217 ? 6.567 4.546 -10.678 1.00 97.75 217 ASP A CA 1
ATOM 1700 C C . ASP A 1 217 ? 6.846 5.938 -10.102 1.00 97.75 217 ASP A C 1
ATOM 1702 O O . ASP A 1 217 ? 6.897 6.080 -8.881 1.00 97.75 217 ASP A O 1
ATOM 1706 N N . LEU A 1 218 ? 7.017 6.957 -10.948 1.00 97.56 218 LEU A N 1
ATOM 1707 C CA . LEU A 1 218 ? 7.275 8.337 -10.541 1.00 97.56 218 LEU A CA 1
ATOM 1708 C C . LEU A 1 218 ? 6.152 9.271 -10.975 1.00 97.56 218 LEU A C 1
ATOM 1710 O O . LEU A 1 218 ? 5.467 9.030 -11.963 1.00 97.56 218 LEU A O 1
ATOM 1714 N N . MET A 1 219 ? 6.012 10.377 -10.249 1.00 97.38 219 MET A N 1
ATOM 1715 C CA . MET A 1 219 ? 5.177 11.517 -10.617 1.00 97.38 219 MET A CA 1
ATOM 1716 C C . MET A 1 219 ? 5.856 12.816 -10.159 1.00 97.38 219 MET A C 1
ATOM 1718 O O . MET A 1 219 ? 6.332 12.866 -9.021 1.00 97.38 219 MET A O 1
ATOM 1722 N N . PRO A 1 220 ? 5.932 13.870 -10.993 1.00 97.56 220 PRO A N 1
ATOM 1723 C CA . PRO A 1 220 ? 6.456 15.167 -10.568 1.00 97.56 220 PRO A CA 1
ATOM 1724 C C . PRO A 1 220 ? 5.636 15.757 -9.415 1.00 97.56 220 PRO A C 1
ATOM 1726 O O . PRO A 1 220 ? 4.413 15.827 -9.502 1.00 97.56 220 PRO A O 1
ATOM 1729 N N . GLU A 1 221 ? 6.305 16.224 -8.359 1.00 96.25 221 GLU A N 1
ATOM 1730 C CA . GLU A 1 221 ? 5.654 16.733 -7.142 1.00 96.25 221 GLU A CA 1
ATOM 1731 C C . GLU A 1 221 ? 4.658 17.863 -7.434 1.00 96.25 221 GLU A C 1
ATOM 1733 O O . GLU A 1 221 ? 3.554 17.848 -6.896 1.00 96.25 221 GLU A O 1
ATOM 1738 N N . GLY A 1 222 ? 5.016 18.802 -8.319 1.00 96.00 222 GLY A N 1
ATOM 1739 C CA . GLY A 1 222 ? 4.133 19.911 -8.695 1.00 96.00 222 GLY A CA 1
ATOM 1740 C C . GLY A 1 222 ? 2.808 19.429 -9.290 1.00 96.00 222 GLY A C 1
ATOM 1741 O O . GLY A 1 222 ? 1.748 19.846 -8.840 1.00 96.00 222 GLY A O 1
ATOM 1742 N N . LEU A 1 223 ? 2.857 18.462 -10.214 1.00 96.50 223 LEU A N 1
ATOM 1743 C CA . LEU A 1 223 ? 1.642 17.896 -10.809 1.00 96.50 223 LEU A CA 1
ATOM 1744 C C . LEU A 1 223 ? 0.809 17.133 -9.779 1.00 96.50 223 LEU A C 1
ATOM 1746 O O . LEU A 1 223 ? -0.414 17.239 -9.782 1.00 96.50 223 LEU A O 1
ATOM 1750 N N . VAL A 1 224 ? 1.458 16.386 -8.882 1.00 96.31 224 VAL A N 1
ATOM 1751 C CA . VAL A 1 224 ? 0.761 15.662 -7.811 1.00 96.31 224 VAL A CA 1
ATOM 1752 C C . VAL A 1 224 ? 0.012 16.635 -6.899 1.00 96.31 224 VAL A C 1
ATOM 1754 O O . VAL A 1 224 ? -1.147 16.397 -6.584 1.00 96.31 224 VAL A O 1
ATOM 1757 N N . GLN A 1 225 ? 0.643 17.742 -6.500 1.00 94.00 225 GLN A N 1
ATOM 1758 C CA . GLN A 1 225 ? 0.013 18.747 -5.639 1.00 94.00 225 GLN A CA 1
ATOM 1759 C C . GLN A 1 225 ? -1.145 19.492 -6.318 1.00 94.00 225 GLN A C 1
ATOM 1761 O O . GLN A 1 225 ? -2.048 19.946 -5.619 1.00 94.00 225 GLN A O 1
ATOM 1766 N N . GLU A 1 226 ? -1.109 19.634 -7.644 1.00 93.62 226 GLU A N 1
ATOM 1767 C CA . GLU A 1 226 ? -2.110 20.377 -8.418 1.00 93.62 226 GLU A CA 1
ATOM 1768 C C . GLU A 1 226 ? -3.315 19.530 -8.848 1.00 93.62 226 GLU A C 1
ATOM 1770 O O . GLU A 1 226 ? -4.409 20.071 -8.994 1.00 93.62 226 GLU A O 1
ATOM 1775 N N . THR A 1 227 ? -3.124 18.229 -9.091 1.00 93.25 227 THR A N 1
ATOM 1776 C CA . THR A 1 227 ? -4.110 17.412 -9.828 1.00 93.25 227 THR A CA 1
ATOM 1777 C C . THR A 1 227 ? -4.653 16.208 -9.068 1.00 93.25 227 THR A C 1
ATOM 1779 O O . THR A 1 227 ? -5.646 15.633 -9.508 1.00 93.25 227 THR A O 1
ATOM 1782 N N . ILE A 1 228 ? -4.029 15.813 -7.954 1.00 94.81 228 ILE A N 1
ATOM 1783 C CA . ILE A 1 228 ? -4.381 14.592 -7.221 1.00 94.81 228 ILE A CA 1
ATOM 1784 C C . ILE A 1 228 ? -4.989 14.942 -5.867 1.00 94.81 228 ILE A C 1
ATOM 1786 O O . ILE A 1 228 ? -4.438 15.756 -5.132 1.00 94.81 228 ILE A O 1
ATOM 1790 N N . ASP A 1 229 ? -6.088 14.278 -5.521 1.00 91.00 229 ASP A N 1
ATOM 1791 C CA . ASP A 1 229 ? -6.863 14.476 -4.292 1.00 91.00 229 ASP A CA 1
ATOM 1792 C C . ASP A 1 229 ? -6.838 13.260 -3.342 1.00 91.00 229 ASP A C 1
ATOM 1794 O O . ASP A 1 229 ? -7.023 13.416 -2.133 1.00 91.00 229 ASP A O 1
ATOM 1798 N N . SER A 1 230 ? -6.559 12.058 -3.853 1.00 93.25 230 SER A N 1
ATOM 1799 C CA . SER A 1 230 ? -6.405 10.816 -3.081 1.00 93.25 230 SER A CA 1
ATOM 1800 C C . SER A 1 230 ? -5.069 10.136 -3.366 1.00 93.25 230 SER A C 1
ATOM 1802 O O . SER A 1 230 ? -4.667 10.018 -4.526 1.00 93.25 230 SER A O 1
ATOM 1804 N N . SER A 1 231 ? -4.408 9.615 -2.324 1.00 96.56 231 SER A N 1
ATOM 1805 C CA . SER A 1 231 ? -3.135 8.894 -2.465 1.00 96.56 231 SER A CA 1
ATOM 1806 C C . SER A 1 231 ? -3.223 7.388 -2.300 1.00 96.56 231 SER A C 1
ATOM 1808 O O . SER A 1 231 ? -2.176 6.741 -2.255 1.00 96.56 231 SER A O 1
ATOM 1810 N N . LEU A 1 232 ? -4.427 6.824 -2.215 1.00 97.94 232 LEU A N 1
ATOM 1811 C CA . LEU A 1 232 ? -4.640 5.392 -2.042 1.00 97.94 232 LEU A CA 1
ATOM 1812 C C . LEU A 1 232 ? -5.664 4.859 -3.032 1.00 97.94 232 LEU A C 1
ATOM 1814 O O . LEU A 1 232 ? -6.727 5.450 -3.219 1.00 97.94 232 LEU A O 1
ATOM 1818 N N . VAL A 1 233 ? -5.342 3.705 -3.612 1.00 97.94 233 VAL A N 1
ATOM 1819 C CA . VAL A 1 233 ? -6.266 2.912 -4.423 1.00 97.94 233 VAL A CA 1
ATOM 1820 C C . VAL A 1 233 ? -6.051 1.424 -4.161 1.00 97.94 233 VAL A C 1
ATOM 1822 O O . VAL A 1 233 ? -4.917 0.968 -4.006 1.00 97.94 233 VAL A O 1
ATOM 1825 N N . LEU A 1 234 ? -7.137 0.657 -4.127 1.00 98.06 234 LEU A N 1
ATOM 1826 C CA . LEU A 1 234 ? -7.118 -0.801 -4.101 1.00 98.06 234 LEU A CA 1
ATOM 1827 C C . LEU A 1 234 ? -7.529 -1.321 -5.475 1.00 98.06 234 LEU A C 1
ATOM 1829 O O . LEU A 1 234 ? -8.648 -1.082 -5.921 1.00 98.06 234 LEU A O 1
ATOM 1833 N N . ILE A 1 235 ? -6.648 -2.071 -6.128 1.00 97.56 235 ILE A N 1
ATOM 1834 C CA . ILE A 1 235 ? -6.867 -2.555 -7.493 1.00 97.56 235 ILE A CA 1
ATOM 1835 C C . ILE A 1 235 ? -6.657 -4.060 -7.595 1.00 97.56 235 ILE A C 1
ATOM 1837 O O . ILE A 1 235 ? -5.954 -4.670 -6.786 1.00 97.56 235 ILE A O 1
ATOM 1841 N N . ARG A 1 236 ? -7.264 -4.654 -8.623 1.00 96.50 236 ARG A N 1
ATOM 1842 C CA . ARG A 1 236 ? -6.935 -6.005 -9.074 1.00 96.50 236 ARG A CA 1
ATOM 1843 C C . ARG A 1 236 ? -5.950 -5.896 -10.239 1.00 96.50 236 ARG A C 1
ATOM 1845 O O . ARG A 1 236 ? -6.323 -5.301 -11.248 1.00 96.50 236 ARG A O 1
ATOM 1852 N N . PRO A 1 237 ? -4.716 -6.400 -10.096 1.00 97.06 237 PRO A N 1
ATOM 1853 C CA . PRO A 1 237 ? -3.740 -6.379 -11.172 1.00 97.06 237 PRO A CA 1
ATOM 1854 C C . PRO A 1 237 ? -4.008 -7.494 -12.184 1.00 97.06 237 PRO A C 1
ATOM 1856 O O . PRO A 1 237 ? -4.656 -8.495 -11.880 1.00 97.06 237 PRO A O 1
ATOM 1859 N N . GLU A 1 238 ? -3.408 -7.349 -13.355 1.00 97.44 238 GLU A N 1
ATOM 1860 C CA . GLU A 1 238 ? -3.207 -8.408 -14.340 1.00 97.44 238 GLU A CA 1
ATOM 1861 C C . GLU A 1 238 ? -1.711 -8.752 -14.411 1.00 97.44 238 GLU A C 1
ATOM 1863 O O . GLU A 1 238 ? -0.858 -7.902 -14.141 1.00 97.44 238 GLU A O 1
ATOM 1868 N N . ASP A 1 239 ? -1.379 -9.999 -14.751 1.00 96.56 239 ASP A N 1
ATOM 1869 C CA . ASP A 1 239 ? 0.001 -10.481 -14.935 1.00 96.56 239 ASP A CA 1
ATOM 1870 C C . ASP A 1 239 ? 0.981 -10.121 -13.798 1.00 96.56 239 ASP A C 1
ATOM 1872 O O . ASP A 1 239 ? 2.141 -9.764 -14.027 1.00 96.56 239 ASP A O 1
ATOM 1876 N N . LEU A 1 240 ? 0.524 -10.214 -12.546 1.00 98.06 240 LEU A N 1
ATOM 1877 C CA . LEU A 1 240 ? 1.318 -9.877 -11.372 1.00 98.06 240 LEU A CA 1
ATOM 1878 C C . LEU A 1 240 ? 2.509 -10.826 -11.185 1.00 98.06 240 LEU A C 1
ATOM 1880 O O . LEU A 1 240 ? 2.384 -12.046 -11.052 1.00 98.06 240 LEU A O 1
ATOM 1884 N N . GLN A 1 241 ? 3.681 -10.219 -11.045 1.00 97.94 241 GLN A N 1
ATOM 1885 C CA . GLN A 1 241 ? 4.926 -10.869 -10.678 1.00 97.94 241 GLN A CA 1
ATOM 1886 C C . GLN A 1 241 ? 5.635 -10.072 -9.588 1.00 97.94 241 GLN A C 1
ATOM 1888 O O . GLN A 1 241 ? 5.714 -8.844 -9.638 1.00 97.94 241 GLN A O 1
ATOM 1893 N N . ILE A 1 242 ? 6.238 -10.770 -8.631 1.00 98.19 242 ILE A N 1
ATOM 1894 C CA . ILE A 1 242 ? 7.182 -10.158 -7.699 1.00 98.19 242 ILE A CA 1
ATOM 1895 C C . ILE A 1 242 ? 8.589 -10.286 -8.267 1.00 98.19 242 ILE A C 1
ATOM 1897 O O . ILE A 1 242 ? 9.083 -11.384 -8.511 1.00 98.19 242 ILE A O 1
ATOM 1901 N N . VAL A 1 243 ? 9.245 -9.148 -8.461 1.00 97.81 243 VAL A N 1
ATOM 1902 C CA . VAL A 1 243 ? 10.590 -9.040 -9.021 1.00 97.81 243 VAL A CA 1
ATOM 1903 C C . VAL A 1 243 ? 11.577 -8.774 -7.892 1.00 97.81 243 VAL A C 1
ATOM 1905 O O . VAL A 1 243 ? 11.557 -7.710 -7.265 1.00 97.81 243 VAL A O 1
ATOM 1908 N N . VAL A 1 244 ? 12.469 -9.732 -7.651 1.00 97.50 244 VAL A N 1
ATOM 1909 C CA . VAL A 1 244 ? 13.598 -9.600 -6.728 1.00 97.50 244 VAL A CA 1
ATOM 1910 C C . VAL A 1 244 ? 14.823 -9.206 -7.545 1.00 97.50 244 VAL A C 1
ATOM 1912 O O . VAL A 1 244 ? 15.441 -10.026 -8.220 1.00 97.50 244 VAL A O 1
ATOM 1915 N N . GLY A 1 245 ? 15.154 -7.917 -7.507 1.00 93.00 245 GLY A N 1
ATOM 1916 C CA . GLY A 1 245 ? 16.226 -7.320 -8.300 1.00 93.00 245 GLY A CA 1
ATOM 1917 C C . GLY A 1 245 ? 17.402 -6.823 -7.456 1.00 93.00 245 GLY A C 1
ATOM 1918 O O . GLY A 1 245 ? 17.289 -6.681 -6.232 1.00 93.00 245 GLY A O 1
ATOM 1919 N N . PRO A 1 246 ? 18.545 -6.518 -8.092 1.00 89.62 246 PRO A N 1
ATOM 1920 C CA . PRO A 1 246 ? 19.656 -5.869 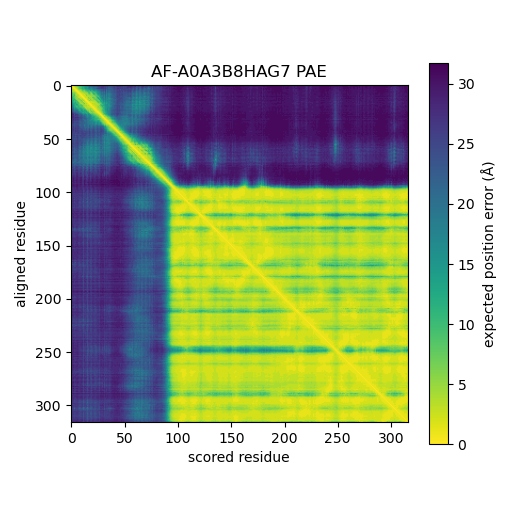-7.417 1.00 89.62 246 PRO A CA 1
ATOM 1921 C C . PRO A 1 246 ? 19.302 -4.419 -7.061 1.00 89.62 246 PRO A C 1
ATOM 1923 O O . PRO A 1 246 ? 18.646 -3.695 -7.807 1.00 89.62 246 PRO A O 1
ATOM 1926 N N . GLY A 1 247 ? 19.767 -3.983 -5.903 1.00 83.44 247 GLY A N 1
ATOM 1927 C CA . GLY A 1 247 ? 19.704 -2.615 -5.415 1.00 83.44 247 GLY A CA 1
ATOM 1928 C C . GLY A 1 247 ? 21.095 -2.038 -5.167 1.00 83.44 247 GLY A C 1
ATOM 1929 O O . GLY A 1 247 ? 22.126 -2.603 -5.537 1.00 83.44 247 GLY A O 1
ATOM 1930 N N . LEU A 1 248 ? 21.123 -0.871 -4.523 1.00 77.88 248 LEU A N 1
ATOM 1931 C CA . LEU A 1 248 ? 22.364 -0.172 -4.193 1.00 77.88 248 LEU A CA 1
ATOM 1932 C C . LEU A 1 248 ? 23.247 -1.029 -3.283 1.00 77.88 248 LEU A C 1
ATOM 1934 O O . LEU A 1 248 ? 22.768 -1.640 -2.330 1.00 77.88 248 LEU A O 1
ATOM 1938 N N . MET A 1 249 ? 24.552 -1.029 -3.563 1.00 77.38 249 MET A N 1
ATOM 1939 C CA . MET A 1 249 ? 25.565 -1.723 -2.757 1.00 77.38 249 MET A CA 1
ATOM 1940 C C . MET A 1 249 ? 25.279 -3.223 -2.546 1.00 77.38 249 MET A C 1
ATOM 1942 O O . MET A 1 249 ? 25.651 -3.785 -1.521 1.00 77.38 249 MET A O 1
ATOM 1946 N N . GLY A 1 250 ? 24.613 -3.871 -3.507 1.00 75.69 250 GLY A N 1
ATOM 1947 C CA . GLY A 1 250 ? 24.312 -5.304 -3.455 1.00 75.69 250 GLY A CA 1
ATOM 1948 C C . GLY A 1 250 ? 23.117 -5.680 -2.573 1.00 75.69 250 GLY A C 1
ATOM 1949 O O . GLY A 1 250 ? 22.801 -6.862 -2.465 1.00 75.69 250 GLY A O 1
ATOM 1950 N N . ALA A 1 251 ? 22.422 -4.710 -1.966 1.00 85.19 251 ALA A N 1
ATOM 1951 C CA . ALA A 1 251 ? 21.156 -4.977 -1.285 1.00 85.19 251 ALA A CA 1
ATOM 1952 C C . ALA A 1 251 ? 20.088 -5.386 -2.307 1.00 85.19 251 ALA A C 1
ATOM 1954 O O . ALA A 1 251 ? 20.046 -4.816 -3.390 1.00 85.19 251 ALA A O 1
ATOM 1955 N N . LYS A 1 252 ? 19.199 -6.329 -1.984 1.00 91.75 252 LYS A N 1
ATOM 1956 C CA . LYS A 1 252 ? 18.067 -6.670 -2.861 1.00 91.75 252 LYS A CA 1
ATOM 1957 C C . LYS A 1 252 ? 16.988 -5.584 -2.807 1.00 91.75 252 LYS A C 1
ATOM 1959 O O . LYS A 1 252 ? 16.805 -4.917 -1.787 1.00 91.75 252 LYS A O 1
ATOM 1964 N N . LYS A 1 253 ? 16.252 -5.427 -3.903 1.00 92.69 253 LYS A N 1
ATOM 1965 C CA . LYS A 1 253 ? 15.017 -4.642 -3.985 1.00 92.69 253 LYS A CA 1
ATOM 1966 C C . LYS A 1 253 ? 13.883 -5.524 -4.475 1.00 92.69 253 LYS A C 1
ATOM 1968 O O . LYS A 1 253 ? 14.103 -6.440 -5.260 1.00 92.69 253 LYS A O 1
ATOM 1973 N N . ILE A 1 254 ? 12.683 -5.221 -4.002 1.00 96.44 254 ILE A N 1
ATOM 1974 C CA . ILE A 1 254 ? 11.482 -5.995 -4.292 1.00 96.44 254 ILE A CA 1
ATOM 1975 C C . ILE A 1 254 ? 10.494 -5.054 -4.960 1.00 96.44 254 ILE A C 1
ATOM 1977 O O . ILE A 1 254 ? 10.145 -4.018 -4.389 1.00 96.44 254 ILE A O 1
ATOM 1981 N N . HIS A 1 255 ? 10.080 -5.419 -6.165 1.00 97.75 255 HIS A N 1
ATOM 1982 C CA . HIS A 1 255 ? 9.081 -4.697 -6.936 1.00 97.75 255 HIS A CA 1
ATOM 1983 C C . HIS A 1 255 ? 7.926 -5.630 -7.291 1.00 97.75 255 HIS A C 1
ATOM 1985 O O . HIS A 1 255 ? 8.109 -6.841 -7.377 1.00 97.75 255 HIS A O 1
ATOM 1991 N N . ALA A 1 256 ? 6.752 -5.060 -7.510 1.00 98.25 256 ALA A N 1
ATOM 1992 C CA . ALA A 1 256 ? 5.636 -5.727 -8.152 1.00 98.25 256 ALA A CA 1
ATOM 1993 C C . ALA A 1 256 ? 5.590 -5.251 -9.603 1.00 98.25 256 ALA A C 1
ATOM 1995 O O . ALA A 1 256 ? 5.475 -4.046 -9.844 1.00 98.25 256 ALA A O 1
ATOM 1996 N N . ARG A 1 257 ? 5.711 -6.185 -10.548 1.00 98.44 257 ARG A N 1
ATOM 1997 C CA . ARG A 1 257 ? 5.415 -5.950 -11.959 1.00 98.44 257 ARG A CA 1
ATOM 1998 C C . ARG A 1 257 ? 3.999 -6.413 -12.238 1.00 98.44 257 ARG A C 1
ATOM 2000 O O . ARG A 1 257 ? 3.673 -7.536 -11.875 1.00 98.44 257 ARG A O 1
ATOM 2007 N N . PHE A 1 258 ? 3.188 -5.576 -12.860 1.00 98.44 258 PHE A N 1
ATOM 2008 C CA . PHE A 1 258 ? 1.821 -5.926 -13.227 1.00 98.44 258 PHE A CA 1
ATOM 2009 C C . PHE A 1 258 ? 1.296 -4.997 -14.317 1.00 98.44 258 PHE A C 1
ATOM 2011 O O . PHE A 1 258 ? 1.857 -3.923 -14.550 1.00 98.44 258 PHE A O 1
ATOM 2018 N N . ASN A 1 259 ? 0.198 -5.406 -14.936 1.00 98.19 259 ASN A N 1
ATOM 2019 C CA . ASN A 1 259 ? -0.606 -4.579 -15.818 1.00 98.19 259 ASN A CA 1
ATOM 2020 C C . ASN A 1 259 ? -1.867 -4.113 -15.081 1.00 98.19 259 ASN A C 1
ATOM 2022 O O . ASN A 1 259 ? -2.425 -4.830 -14.248 1.00 98.19 259 ASN A O 1
ATOM 2026 N N . PHE A 1 260 ? -2.307 -2.892 -15.360 1.00 98.00 260 PHE A N 1
ATOM 2027 C CA . PHE A 1 260 ? -3.592 -2.377 -14.901 1.00 98.00 260 PHE A CA 1
ATOM 2028 C C . PHE A 1 260 ? -4.073 -1.312 -15.882 1.00 98.00 260 PHE A C 1
ATOM 2030 O O . PHE A 1 260 ? -3.346 -0.353 -16.123 1.00 98.00 260 PHE A O 1
ATOM 2037 N N . ARG A 1 261 ? -5.287 -1.476 -16.430 1.00 96.38 261 ARG A N 1
ATOM 2038 C CA . ARG A 1 261 ? -5.887 -0.534 -17.398 1.00 96.38 261 ARG A CA 1
ATOM 2039 C C . ARG A 1 261 ? -4.954 -0.250 -18.587 1.00 96.38 261 ARG A C 1
ATOM 2041 O O . ARG A 1 261 ? -4.646 0.897 -18.881 1.00 96.38 261 ARG A O 1
ATOM 2048 N N . ASP A 1 262 ? -4.471 -1.324 -19.216 1.00 95.06 262 ASP A N 1
ATOM 2049 C CA . ASP A 1 262 ? -3.565 -1.309 -20.380 1.00 95.06 262 ASP A CA 1
ATOM 2050 C C . ASP A 1 262 ? -2.177 -0.681 -20.143 1.00 95.06 262 ASP A C 1
ATOM 2052 O O . ASP A 1 262 ? -1.401 -0.490 -21.080 1.00 95.06 262 ASP A O 1
ATOM 2056 N N . GLU A 1 263 ? -1.826 -0.407 -18.887 1.00 97.88 263 GLU A N 1
ATOM 2057 C CA . GLU A 1 263 ? -0.559 0.206 -18.503 1.00 97.88 263 GLU A CA 1
ATOM 2058 C C . GLU A 1 263 ? 0.285 -0.758 -17.675 1.00 97.88 263 GLU A C 1
ATOM 2060 O O . GLU A 1 263 ? -0.202 -1.409 -16.746 1.00 97.88 263 GLU A O 1
ATOM 2065 N N . THR A 1 264 ? 1.578 -0.829 -17.988 1.00 98.00 264 THR A N 1
ATOM 2066 C CA . THR A 1 264 ? 2.530 -1.637 -17.223 1.00 98.00 264 THR A CA 1
ATOM 2067 C C . THR A 1 264 ? 3.136 -0.817 -16.093 1.00 98.00 264 THR A C 1
ATOM 2069 O O . THR A 1 264 ? 3.623 0.302 -16.282 1.00 98.00 264 THR A O 1
ATOM 2072 N N . TYR A 1 265 ? 3.178 -1.428 -14.915 1.00 98.62 265 TYR A N 1
ATOM 2073 C CA . TYR A 1 265 ? 3.753 -0.864 -13.709 1.00 98.62 265 TYR A CA 1
ATOM 2074 C C . TYR A 1 265 ? 4.867 -1.759 -13.173 1.00 98.62 265 TYR A C 1
ATOM 2076 O O . TYR A 1 265 ? 4.786 -2.986 -13.220 1.00 98.62 265 TYR A O 1
ATOM 2084 N N . LEU A 1 266 ? 5.913 -1.135 -12.633 1.00 98.25 266 LEU A N 1
ATOM 2085 C CA . LEU A 1 266 ? 6.957 -1.800 -11.856 1.00 98.25 266 LEU A CA 1
ATOM 2086 C C . LEU A 1 266 ? 7.216 -0.961 -10.607 1.00 98.25 266 LEU A C 1
ATOM 2088 O O . LEU A 1 266 ? 8.034 -0.041 -10.617 1.00 98.25 266 LEU A O 1
ATOM 2092 N N . LEU A 1 267 ? 6.464 -1.256 -9.547 1.00 98.38 267 LEU A N 1
ATOM 2093 C CA . LEU A 1 267 ? 6.398 -0.435 -8.337 1.00 98.38 267 LEU A CA 1
ATOM 2094 C C . LEU A 1 267 ? 7.155 -1.090 -7.187 1.00 98.38 267 LEU A C 1
ATOM 2096 O O . LEU A 1 267 ? 7.115 -2.306 -7.021 1.00 98.38 267 LEU A O 1
ATOM 2100 N N . THR A 1 268 ? 7.817 -0.292 -6.349 1.00 97.31 268 THR A N 1
ATOM 2101 C CA . THR A 1 268 ? 8.484 -0.819 -5.145 1.00 97.31 268 THR A CA 1
ATOM 2102 C C . THR A 1 268 ? 7.446 -1.360 -4.159 1.00 97.31 268 THR A C 1
ATOM 2104 O O . THR A 1 268 ? 6.473 -0.676 -3.846 1.00 97.31 268 THR A O 1
ATOM 2107 N N . VAL A 1 269 ? 7.684 -2.561 -3.624 1.00 97.81 269 VAL A N 1
ATOM 2108 C CA . VAL A 1 269 ? 6.856 -3.156 -2.564 1.00 97.81 269 VAL A CA 1
ATOM 2109 C C . VAL A 1 269 ? 7.341 -2.657 -1.207 1.00 97.81 269 VAL A C 1
ATOM 2111 O O . VAL A 1 269 ? 8.522 -2.796 -0.871 1.00 97.81 269 VAL A O 1
ATOM 2114 N N . THR A 1 270 ? 6.438 -2.084 -0.413 1.00 97.69 270 THR A N 1
ATOM 2115 C CA . THR A 1 270 ? 6.708 -1.589 0.947 1.00 97.69 270 THR A CA 1
ATOM 2116 C C . THR A 1 270 ? 6.004 -2.387 2.041 1.00 97.69 270 THR A C 1
ATOM 2118 O O . THR A 1 270 ? 6.293 -2.161 3.216 1.00 97.69 270 THR A O 1
ATOM 2121 N N . ASP A 1 271 ? 5.175 -3.366 1.678 1.00 97.50 271 ASP A N 1
ATOM 2122 C CA . ASP A 1 271 ? 4.606 -4.355 2.596 1.00 97.50 271 ASP A CA 1
ATOM 2123 C C . ASP A 1 271 ? 5.730 -5.153 3.311 1.00 97.50 271 ASP A C 1
ATOM 2125 O O . ASP A 1 271 ? 6.551 -5.802 2.649 1.00 97.50 271 ASP A O 1
ATOM 2129 N N . PRO A 1 272 ? 5.824 -5.110 4.654 1.00 95.75 272 PRO A N 1
ATOM 2130 C CA . PRO A 1 272 ? 6.891 -5.751 5.414 1.00 95.75 272 PRO A CA 1
ATOM 2131 C C . PRO A 1 272 ? 6.819 -7.283 5.384 1.00 95.75 272 PRO A C 1
ATOM 2133 O O . PRO A 1 272 ? 7.873 -7.925 5.425 1.00 95.75 272 PRO A O 1
ATOM 2136 N N . VAL A 1 273 ? 5.624 -7.875 5.288 1.00 96.44 273 VAL A N 1
ATOM 2137 C CA . VAL A 1 273 ? 5.436 -9.331 5.210 1.00 96.44 273 VAL A CA 1
ATOM 2138 C C . VAL A 1 273 ? 5.967 -9.827 3.871 1.00 96.44 273 VAL A C 1
ATOM 2140 O O . VAL A 1 273 ? 6.832 -10.708 3.833 1.00 96.44 273 VAL A O 1
ATOM 2143 N N . MET A 1 274 ? 5.547 -9.185 2.779 1.00 96.44 274 MET A N 1
ATOM 2144 C CA . MET A 1 274 ? 6.013 -9.519 1.432 1.00 96.44 274 MET A CA 1
ATOM 2145 C C . MET A 1 274 ? 7.506 -9.262 1.284 1.00 96.44 274 MET A C 1
ATOM 2147 O O . MET A 1 274 ? 8.237 -10.114 0.774 1.00 96.44 274 MET A O 1
ATOM 2151 N N . LYS A 1 275 ? 8.006 -8.133 1.798 1.00 94.88 275 LYS A N 1
ATOM 2152 C CA . LYS A 1 275 ? 9.444 -7.861 1.776 1.00 94.88 275 LYS A CA 1
ATOM 2153 C C . LYS A 1 275 ? 10.239 -8.933 2.503 1.00 94.88 275 LYS A C 1
ATOM 2155 O O . LYS A 1 275 ? 11.227 -9.418 1.962 1.00 94.88 275 LYS A O 1
ATOM 2160 N N . THR A 1 276 ? 9.819 -9.312 3.706 1.00 95.19 276 THR A N 1
ATOM 2161 C CA . THR A 1 276 ? 10.522 -10.332 4.495 1.00 95.19 276 THR A CA 1
ATOM 2162 C C . THR A 1 276 ? 10.549 -11.671 3.764 1.00 95.19 276 THR A C 1
ATOM 2164 O O . THR A 1 276 ? 11.605 -12.298 3.697 1.00 95.19 276 THR A O 1
ATOM 2167 N N . HIS A 1 277 ? 9.428 -12.074 3.161 1.00 96.00 277 HIS A N 1
ATOM 2168 C CA . HIS A 1 277 ? 9.334 -13.312 2.393 1.00 96.00 277 HIS A CA 1
ATOM 2169 C C . HIS A 1 277 ? 10.256 -13.310 1.162 1.00 96.00 277 HIS A C 1
ATOM 2171 O O . HIS A 1 277 ? 11.066 -14.219 0.978 1.00 96.00 277 HIS A O 1
ATOM 2177 N N . TYR A 1 278 ? 10.170 -12.278 0.321 1.00 96.31 278 TYR A N 1
ATOM 2178 C CA . TYR A 1 278 ? 10.881 -12.243 -0.959 1.00 96.31 278 TYR A CA 1
ATOM 2179 C C . TYR A 1 278 ? 12.364 -11.869 -0.838 1.00 96.31 278 TYR A C 1
ATOM 2181 O O . TYR A 1 278 ? 13.154 -12.266 -1.690 1.00 96.31 278 TYR A O 1
ATOM 2189 N N . MET A 1 279 ? 12.793 -11.202 0.241 1.00 93.62 279 MET A N 1
ATOM 2190 C CA . MET A 1 279 ? 14.221 -10.940 0.497 1.00 93.62 279 MET A CA 1
ATOM 2191 C C . MET A 1 279 ? 15.047 -12.231 0.621 1.00 93.62 279 MET A C 1
ATOM 2193 O O . MET A 1 279 ? 16.245 -12.243 0.314 1.00 93.62 279 MET A O 1
ATOM 2197 N N . GLN A 1 280 ? 14.408 -13.314 1.067 1.00 94.69 280 GLN A N 1
ATOM 2198 C CA . GLN A 1 280 ? 15.034 -14.624 1.241 1.00 94.69 280 GLN A CA 1
ATOM 2199 C C . GLN A 1 280 ? 15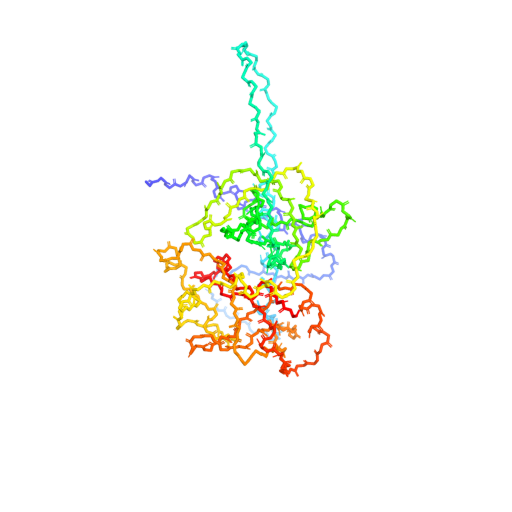.191 -15.389 -0.078 1.00 94.69 280 GLN A C 1
ATOM 2201 O O . GLN A 1 280 ? 15.979 -16.328 -0.135 1.00 94.69 280 GLN A O 1
ATOM 2206 N N . L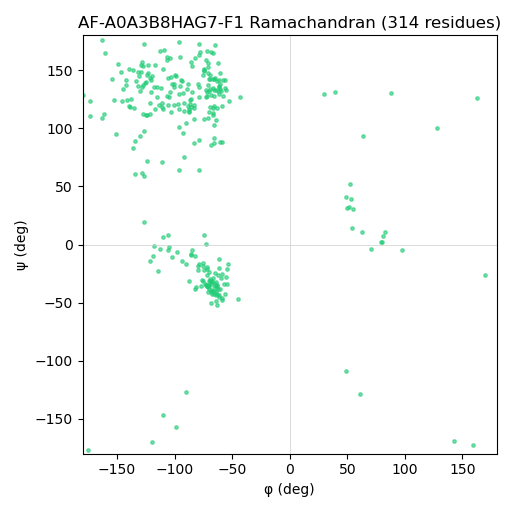YS A 1 281 ? 14.478 -14.994 -1.140 1.00 96.19 281 LYS A N 1
ATOM 2207 C CA . LYS A 1 281 ? 14.558 -15.643 -2.452 1.00 96.19 281 LYS A CA 1
ATOM 2208 C C . LYS A 1 281 ? 15.706 -15.087 -3.288 1.00 96.19 281 LYS A C 1
ATOM 2210 O O . LYS A 1 281 ? 16.159 -13.967 -3.051 1.00 96.19 281 LYS A O 1
ATOM 2215 N N . ASP A 1 282 ? 16.185 -15.860 -4.254 1.00 96.44 282 ASP A N 1
ATOM 2216 C CA . ASP A 1 282 ? 17.220 -15.418 -5.191 1.00 96.44 282 ASP A CA 1
ATOM 2217 C C . ASP A 1 282 ? 16.749 -14.273 -6.096 1.00 96.44 282 ASP A C 1
ATOM 2219 O O . ASP A 1 282 ? 15.590 -13.861 -6.077 1.00 96.44 282 ASP A O 1
ATOM 2223 N N . LEU A 1 283 ? 17.681 -13.702 -6.859 1.00 96.50 283 LEU A N 1
ATOM 2224 C CA . LEU A 1 283 ? 17.308 -12.733 -7.883 1.00 96.50 283 LEU A CA 1
ATOM 2225 C C . LEU A 1 283 ? 16.459 -13.433 -8.946 1.00 96.50 283 LEU A C 1
ATOM 2227 O O . LEU A 1 283 ? 16.828 -14.507 -9.423 1.00 96.50 283 LEU A O 1
ATOM 2231 N N . GLY A 1 284 ? 15.346 -12.817 -9.324 1.00 97.06 284 GLY A N 1
ATOM 2232 C CA . GLY A 1 284 ? 14.424 -13.413 -10.278 1.00 97.06 284 GLY A CA 1
ATOM 2233 C C . GLY A 1 284 ? 13.022 -12.837 -10.202 1.00 97.06 284 GLY A C 1
ATOM 2234 O O . GLY A 1 284 ? 12.757 -11.856 -9.504 1.00 97.06 284 GLY A O 1
ATOM 2235 N N . GLU A 1 285 ? 12.130 -13.472 -10.949 1.00 97.62 285 GLU A N 1
ATOM 2236 C CA . GLU A 1 285 ? 10.736 -13.076 -11.096 1.00 97.62 285 GLU A CA 1
ATOM 2237 C C . GLU A 1 285 ? 9.847 -14.228 -10.635 1.00 97.62 285 GLU A C 1
ATOM 2239 O O . GLU A 1 285 ? 10.057 -15.384 -11.007 1.00 97.62 285 GLU A O 1
ATOM 2244 N N . TYR A 1 286 ? 8.877 -13.912 -9.786 1.00 97.31 286 TYR A N 1
ATOM 2245 C CA . TYR A 1 286 ? 8.020 -14.884 -9.124 1.00 97.31 286 TYR A CA 1
ATOM 2246 C C . TYR A 1 286 ? 6.571 -14.584 -9.482 1.00 97.31 286 TYR A C 1
ATOM 2248 O O . TYR A 1 286 ? 6.041 -13.549 -9.082 1.00 97.31 286 TYR A O 1
ATOM 2256 N N . ALA A 1 287 ? 5.945 -15.477 -10.246 1.00 95.00 287 ALA A N 1
ATOM 2257 C CA . ALA A 1 287 ? 4.540 -15.346 -10.611 1.00 95.00 287 ALA A CA 1
ATOM 2258 C C . ALA A 1 287 ? 3.640 -15.410 -9.368 1.00 95.00 287 ALA A C 1
ATOM 2260 O O . ALA A 1 287 ? 3.877 -16.212 -8.460 1.00 95.00 287 ALA A O 1
ATOM 2261 N N . VAL A 1 288 ? 2.604 -14.575 -9.357 1.00 94.31 288 VAL A N 1
ATOM 2262 C CA . VAL A 1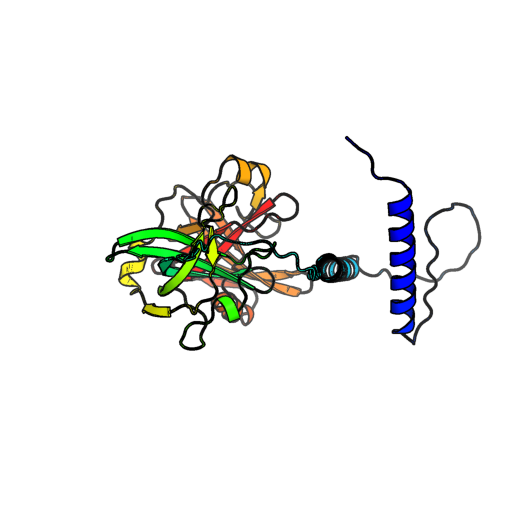 288 ? 1.557 -14.549 -8.334 1.00 94.31 288 VAL A CA 1
ATOM 2263 C C . VAL A 1 288 ? 0.208 -14.690 -9.032 1.00 94.31 288 VAL A C 1
ATOM 2265 O O . VAL A 1 288 ? -0.001 -14.117 -10.101 1.00 94.31 288 VAL A O 1
ATOM 2268 N N . ASP A 1 289 ? -0.710 -15.457 -8.442 1.00 91.62 289 ASP A N 1
ATOM 2269 C CA . ASP A 1 289 ? -2.057 -15.599 -8.992 1.00 91.62 289 ASP A CA 1
ATOM 2270 C C . ASP A 1 289 ? -2.807 -14.262 -8.921 1.00 91.62 289 ASP A C 1
ATOM 2272 O O . ASP A 1 289 ? -3.297 -13.839 -7.873 1.00 91.62 289 ASP A O 1
ATOM 2276 N N . SER A 1 290 ? -2.892 -13.587 -10.065 1.00 87.81 290 SER A N 1
ATOM 2277 C CA . SER A 1 290 ? -3.498 -12.259 -10.173 1.00 87.81 290 SER A CA 1
ATOM 2278 C C . SER A 1 290 ? -5.017 -12.293 -9.994 1.00 87.81 290 SER A C 1
ATOM 2280 O O . SER A 1 290 ? -5.600 -11.296 -9.578 1.00 87.81 290 SER A O 1
ATOM 2282 N N . ALA A 1 291 ? -5.671 -13.434 -10.247 1.00 85.44 291 ALA A N 1
ATOM 2283 C CA . ALA A 1 291 ? -7.126 -13.542 -10.152 1.00 85.44 291 ALA A CA 1
ATOM 2284 C C . ALA A 1 291 ? -7.625 -13.400 -8.704 1.00 85.44 291 ALA A C 1
ATOM 2286 O O . ALA A 1 291 ? -8.718 -12.876 -8.469 1.00 85.44 291 ALA A O 1
ATOM 2287 N N . GLN A 1 292 ? -6.810 -13.838 -7.740 1.00 85.75 292 GLN A N 1
ATOM 2288 C CA . GLN A 1 292 ? -7.117 -13.789 -6.307 1.00 85.75 292 GLN A CA 1
ATOM 2289 C C . GLN A 1 292 ? -6.346 -12.697 -5.561 1.00 85.75 292 GLN A C 1
ATOM 2291 O O . GLN A 1 292 ? -6.624 -12.451 -4.392 1.00 85.75 292 GLN A O 1
ATOM 2296 N N . THR A 1 293 ? -5.435 -11.996 -6.241 1.00 93.81 293 THR A N 1
ATOM 2297 C CA . THR A 1 293 ? -4.605 -10.971 -5.609 1.00 93.81 293 THR A CA 1
ATOM 2298 C C . THR A 1 293 ? -5.204 -9.580 -5.750 1.00 93.81 293 THR A C 1
ATOM 2300 O O . THR A 1 293 ? -5.718 -9.206 -6.804 1.00 93.81 293 THR A O 1
ATOM 2303 N N . LEU A 1 294 ? -5.076 -8.774 -4.699 1.00 96.88 294 LEU A N 1
ATOM 2304 C CA . LEU A 1 294 ? -5.335 -7.337 -4.743 1.00 96.88 294 LEU A CA 1
ATOM 2305 C C . LEU A 1 294 ? -4.114 -6.559 -4.270 1.00 96.88 294 LEU A C 1
ATOM 2307 O O . LEU A 1 294 ? -3.389 -6.993 -3.372 1.00 96.88 294 LEU A O 1
ATOM 2311 N N . LEU A 1 295 ? -3.910 -5.388 -4.869 1.00 98.25 295 LEU A N 1
ATOM 2312 C CA . LEU A 1 295 ? -2.829 -4.478 -4.521 1.00 98.25 295 LEU A CA 1
ATOM 2313 C C . LEU A 1 295 ? -3.401 -3.190 -3.960 1.00 98.25 295 LEU A C 1
ATOM 2315 O O . LEU A 1 295 ? -4.190 -2.517 -4.623 1.00 98.25 295 LEU A O 1
ATOM 2319 N N . THR A 1 296 ? -2.934 -2.810 -2.776 1.00 98.62 296 THR A N 1
ATOM 2320 C CA . THR A 1 296 ? -3.085 -1.435 -2.304 1.00 98.62 296 THR A CA 1
ATOM 2321 C C . THR A 1 296 ? -1.904 -0.638 -2.824 1.00 98.62 296 THR A C 1
ATOM 2323 O O . THR A 1 296 ? -0.758 -0.889 -2.438 1.00 98.62 296 THR A O 1
ATOM 2326 N N . VAL A 1 297 ? -2.175 0.316 -3.708 1.00 98.62 297 VAL A N 1
ATOM 2327 C CA . VAL A 1 297 ? -1.177 1.230 -4.260 1.00 98.62 297 VAL A CA 1
ATOM 2328 C C . VAL A 1 297 ? -1.271 2.564 -3.528 1.00 98.62 297 VAL A C 1
ATOM 2330 O O . VAL A 1 297 ? -2.365 3.077 -3.300 1.00 98.62 297 VAL A O 1
ATOM 2333 N N . SER A 1 298 ? -0.121 3.126 -3.154 1.00 98.06 298 SER A N 1
ATOM 2334 C CA . SER A 1 298 ? -0.024 4.396 -2.432 1.00 98.06 298 SER A CA 1
ATOM 2335 C C . SER A 1 298 ? 0.951 5.381 -3.073 1.00 98.06 298 SER A C 1
ATOM 2337 O O . SER A 1 298 ? 1.943 4.954 -3.670 1.00 98.06 298 SER A O 1
ATOM 2339 N N . ILE A 1 299 ? 0.756 6.683 -2.844 1.00 97.56 299 ILE A N 1
ATOM 2340 C CA . ILE A 1 299 ? 1.740 7.728 -3.182 1.00 97.56 299 ILE A CA 1
ATOM 2341 C C . ILE A 1 299 ? 2.656 8.017 -1.982 1.00 97.56 299 ILE A C 1
ATOM 2343 O O . ILE A 1 299 ? 2.186 8.249 -0.865 1.00 97.56 299 ILE A O 1
ATOM 2347 N N . SER A 1 300 ? 3.972 8.028 -2.209 1.00 94.94 300 SER A N 1
ATOM 2348 C CA . SER A 1 300 ? 4.970 8.395 -1.195 1.00 94.94 300 SER A CA 1
ATOM 2349 C C . SER A 1 300 ? 4.973 9.892 -0.873 1.00 94.94 300 SER A C 1
ATOM 2351 O O . SER A 1 300 ? 4.480 10.708 -1.647 1.00 94.94 300 SER A O 1
ATOM 2353 N N . ASP A 1 301 ? 5.647 10.266 0.217 1.00 92.12 301 ASP A N 1
ATOM 2354 C CA . ASP A 1 301 ? 6.076 11.657 0.400 1.00 92.12 301 ASP A CA 1
ATOM 2355 C C . ASP A 1 301 ? 7.057 12.058 -0.727 1.00 92.12 301 ASP A C 1
ATOM 2357 O O . ASP A 1 301 ? 7.722 11.179 -1.303 1.00 92.12 301 ASP A O 1
ATOM 2361 N N . PRO A 1 302 ? 7.191 13.358 -1.042 1.00 92.81 302 PRO A N 1
ATOM 2362 C CA . PRO A 1 302 ? 8.044 13.813 -2.123 1.00 92.81 302 PRO A CA 1
ATOM 2363 C C . PRO A 1 302 ? 9.520 13.623 -1.771 1.00 92.81 302 PRO A C 1
ATOM 2365 O O . PRO A 1 302 ? 9.964 13.845 -0.643 1.00 92.81 302 PRO A O 1
ATOM 2368 N N . ASN A 1 303 ? 10.313 13.241 -2.764 1.00 90.88 303 ASN A N 1
ATOM 2369 C CA . ASN A 1 303 ? 11.754 13.099 -2.659 1.00 90.88 303 ASN A CA 1
ATOM 2370 C C . ASN A 1 303 ? 12.403 13.627 -3.939 1.00 90.88 303 ASN A C 1
ATOM 2372 O O . ASN A 1 303 ? 12.155 13.117 -5.029 1.00 90.88 303 ASN A O 1
ATOM 2376 N N . ARG A 1 304 ? 13.252 14.654 -3.807 1.00 93.06 304 ARG A N 1
ATOM 2377 C CA . ARG A 1 304 ? 13.946 15.302 -4.939 1.00 93.06 304 ARG A CA 1
ATOM 2378 C C . ARG A 1 304 ? 12.991 15.753 -6.061 1.00 93.06 304 ARG A C 1
ATOM 2380 O O . ARG A 1 304 ? 13.332 15.631 -7.233 1.00 93.06 304 ARG A O 1
ATOM 2387 N N . GLY A 1 305 ? 11.819 16.277 -5.696 1.00 95.31 305 GLY A N 1
ATOM 2388 C CA . GLY A 1 305 ? 10.824 16.805 -6.637 1.00 95.31 305 GLY A CA 1
ATOM 2389 C C . GLY A 1 305 ? 9.913 15.755 -7.278 1.00 95.31 305 GLY A C 1
ATOM 2390 O O . GLY A 1 305 ? 9.189 16.081 -8.217 1.00 95.31 305 GLY A O 1
ATOM 2391 N N . PHE A 1 306 ? 9.934 14.510 -6.795 1.00 96.94 306 PHE A N 1
ATOM 2392 C CA . PHE A 1 306 ? 9.063 13.441 -7.280 1.00 96.94 306 PHE A CA 1
ATOM 2393 C C . PHE A 1 306 ? 8.376 12.707 -6.132 1.00 96.94 306 PHE A C 1
ATOM 2395 O O . PHE A 1 306 ? 8.987 12.463 -5.093 1.00 96.94 306 PHE A O 1
ATOM 2402 N N . CYS A 1 307 ? 7.139 12.281 -6.356 1.00 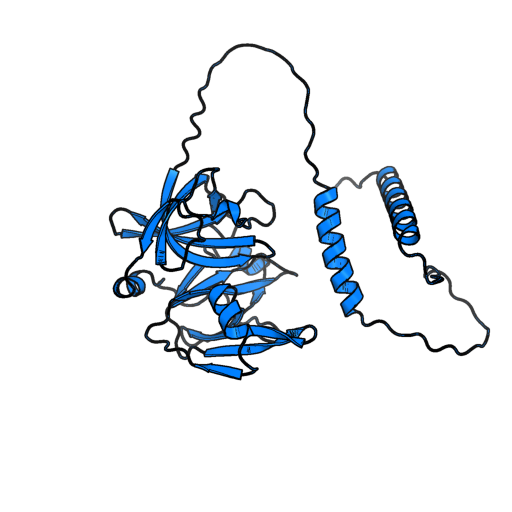96.88 307 CYS A N 1
ATOM 2403 C CA . CYS A 1 307 ? 6.471 11.277 -5.539 1.00 96.88 307 CYS A CA 1
ATOM 2404 C C . CYS A 1 307 ? 6.547 9.917 -6.241 1.00 96.88 307 CYS A C 1
ATOM 2406 O O . CYS A 1 307 ? 6.492 9.842 -7.470 1.00 96.88 307 CYS A O 1
ATOM 2408 N N . HIS A 1 308 ? 6.658 8.840 -5.467 1.00 96.81 308 HIS A N 1
ATOM 2409 C CA . HIS A 1 308 ? 6.647 7.478 -5.992 1.00 96.81 308 HIS A CA 1
ATOM 2410 C C . HIS A 1 308 ? 5.269 6.838 -5.851 1.00 96.81 308 HIS A C 1
ATOM 2412 O O . HIS A 1 308 ? 4.611 7.018 -4.826 1.00 96.81 308 HIS A O 1
ATOM 2418 N N . LYS A 1 309 ? 4.889 6.006 -6.822 1.00 98.25 309 LYS A N 1
ATOM 2419 C CA . LYS A 1 309 ? 3.829 5.006 -6.649 1.00 98.25 309 LYS A CA 1
ATOM 2420 C C . LYS A 1 309 ? 4.437 3.749 -6.036 1.00 98.25 309 LYS A C 1
ATOM 2422 O O . LYS A 1 309 ? 5.475 3.261 -6.486 1.00 98.25 309 LYS A O 1
ATOM 2427 N N . LEU A 1 310 ? 3.807 3.231 -4.992 1.00 98.06 310 LEU A N 1
ATOM 2428 C CA . LEU A 1 310 ? 4.310 2.119 -4.189 1.00 98.06 310 LEU A CA 1
ATOM 2429 C C . LEU A 1 310 ? 3.212 1.078 -3.999 1.00 98.06 310 LEU A C 1
ATOM 2431 O O . LEU A 1 310 ? 2.049 1.441 -3.873 1.00 98.06 310 LEU A O 1
ATOM 2435 N N . VAL A 1 311 ? 3.580 -0.198 -3.901 1.00 98.56 311 VAL A N 1
ATOM 2436 C CA . VAL A 1 311 ? 2.658 -1.250 -3.450 1.00 98.56 311 VAL A CA 1
ATOM 2437 C C . VAL A 1 311 ? 2.774 -1.373 -1.933 1.00 98.56 311 VAL A C 1
ATOM 2439 O O . VAL A 1 311 ? 3.759 -1.907 -1.415 1.00 98.56 311 VAL A O 1
ATOM 2442 N N . ALA A 1 312 ? 1.773 -0.843 -1.233 1.00 98.38 312 ALA A N 1
ATOM 2443 C CA . ALA A 1 312 ? 1.707 -0.748 0.225 1.00 98.38 312 ALA A CA 1
ATOM 2444 C C . ALA A 1 312 ? 1.045 -1.963 0.896 1.00 98.38 312 ALA A C 1
ATOM 2446 O O . ALA A 1 312 ? 1.214 -2.168 2.098 1.00 98.38 312 ALA A O 1
ATOM 2447 N N . GLY A 1 313 ? 0.322 -2.779 0.131 1.00 98.00 313 GLY A N 1
ATOM 2448 C CA . GLY A 1 313 ? -0.255 -4.037 0.594 1.00 98.00 313 GLY A CA 1
ATOM 2449 C C . GLY A 1 313 ? -0.458 -5.003 -0.566 1.00 98.00 313 GLY A C 1
ATOM 2450 O O . GLY A 1 313 ? -0.808 -4.573 -1.667 1.00 98.00 313 GLY A O 1
ATOM 2451 N N . ILE A 1 314 ? -0.223 -6.292 -0.317 1.00 97.62 314 ILE A N 1
ATOM 2452 C CA . ILE A 1 314 ? -0.532 -7.382 -1.252 1.00 97.62 314 ILE A CA 1
ATOM 2453 C C . ILE A 1 314 ? -1.417 -8.384 -0.518 1.00 97.62 314 ILE A C 1
ATOM 2455 O O . ILE A 1 314 ? -0.969 -9.046 0.417 1.00 97.62 314 ILE A O 1
ATOM 2459 N N . ILE A 1 315 ? -2.675 -8.475 -0.934 1.00 95.94 315 ILE A N 1
ATOM 2460 C CA . ILE A 1 315 ? -3.655 -9.408 -0.374 1.00 95.94 315 ILE A CA 1
ATOM 2461 C C . ILE A 1 315 ? -3.683 -10.627 -1.291 1.00 95.94 315 ILE A C 1
ATOM 2463 O O . ILE A 1 315 ? -3.944 -10.455 -2.479 1.00 95.94 315 ILE A O 1
ATOM 2467 N N . LEU A 1 316 ? -3.382 -11.806 -0.741 1.00 90.31 316 LEU A N 1
ATOM 2468 C CA . LEU A 1 316 ? -3.310 -13.098 -1.436 1.00 90.31 316 LEU A CA 1
ATOM 2469 C C . LEU A 1 316 ? -4.439 -14.032 -0.991 1.00 90.31 316 LEU A C 1
ATOM 2471 O O . LEU A 1 316 ? -4.865 -13.905 0.182 1.00 90.31 316 LEU A O 1
#

Nearest PDB structures (foldseek):
  2ykr-assembly1_L  TM=2.176E-01  e=8.636E+00  Escherichia coli DH5[alpha]
  7nfc-assembly1_H  TM=9.787E-02  e=4.240E+00  Homo sapiens

Foldseek 3Di:
DDDDDPVVVVVVVVVVVVVVVVVVVVDPDDDDDDDDDDDDDDDDDDDDDDDDDDVVVVVVVVVVVVVVVVVVVDDDDDDDDDDDDDDDPDPPPQDWDWFKFQWAFFFDQPPATWTKGFTADPNDTHDIATEFEPDPSRGDHLVLQQAPVRDGDDGQFTKTFGFGDQDAALQARRYTYGDPDHIYTDGGHDLVCVVVQFDPDLDQPDADDADPQKHRFKDFQVCSSVPHHYFKGKHQWAFWKWFFDADPPRQTWIWIWTDDNNGTTTAGERGPVVCVVCSPDDGDIGTDDSVSKMFIWGWHDDDPRMITIHGRHIDD

Solvent-accessible surface area (backbone atoms only — not comparable to full-atom values): 18495 Å² total; per-residue (Å²): 140,80,82,82,63,77,72,57,60,57,53,54,54,52,53,51,59,51,55,56,55,57,59,57,67,75,57,82,83,72,94,78,89,82,80,80,98,82,84,90,80,87,88,82,92,77,96,70,87,78,84,80,75,64,72,6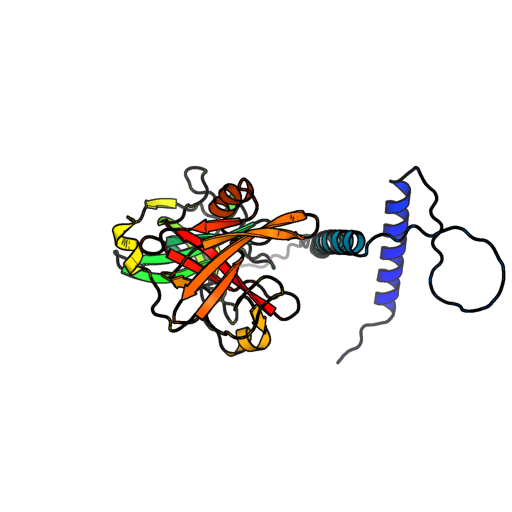5,62,58,51,56,48,49,55,54,48,54,55,52,51,57,52,67,75,62,60,85,83,86,80,89,77,91,78,91,79,84,90,80,95,73,82,75,74,81,77,60,47,74,46,40,25,36,26,47,21,55,13,59,36,95,93,34,28,43,45,29,22,33,30,49,57,98,87,40,81,54,59,66,41,25,60,22,40,93,54,97,81,35,43,29,49,70,79,71,51,30,23,78,85,74,42,71,73,49,74,37,26,28,31,36,38,38,25,56,56,78,58,57,45,68,30,36,50,41,23,26,30,56,43,102,52,74,27,41,77,77,51,64,59,57,76,90,56,51,74,75,64,46,54,96,66,84,58,86,77,61,69,90,32,56,51,100,88,37,28,49,18,26,35,53,36,69,59,42,55,74,74,34,56,66,36,70,47,34,41,67,43,38,79,29,26,44,34,31,40,85,39,77,97,76,40,77,38,50,28,39,34,29,34,49,79,95,38,67,37,27,21,47,49,32,21,55,68,60,45,60,60,50,70,75,48,70,80,47,76,41,82,48,70,30,93,68,27,36,37,23,37,32,58,49,77,73,56,97,64,27,22,36,43,29,32,26,20,77,48,114